Protein AF-A0A8H7T167-F1 (afdb_monomer_lite)

InterPro domains:
  IPR013897 Domain of unknown function at the cortex 1 [PF08588] (7-235)

Sequence (271 aa):
MAHNYVLQVSAGSEYDIKTHKIVPVNQSTPITIDSEHINVDLNVRIQSYRGLPHTSPSTSPYFSLPEHSKANDQYSIAFRFTPKSSINGDDLVFGNDFDHPIRDRLPPGFNTAFRIVKWVVDPGLDGDVYADRPYLYGPAASSVNKLHVGGKAGDGRVKAGDENGKEGIGHHEAGLVFEEGGSEEGLEIRNEKGVPETEAARKKHFLVEEKRKEWEWEEGRVYGVDFYNPYLDFNGGLRAFLFYALLVIIAAAYFISWSGEGGVVLDSKRK

Secondary structure (DSSP, 8-state):
-GGGEEEEEEEESSS-TTSPEEP-TT-SSPEEEE-SSEEEEEEEEETT---BSTTS-SS-GGGGSHHHHHHT--EEEEEEEEESS-EETTT-EEEEE-SS--GGGSPTTHHHHHHHHHHHT-TT-B--TTSSS-EEEEEHHHH-SEEEEEEETTSS-S-TT-TTS-SSTTEETTEE---SEESHHHHHHHHHTT--SSHHHHHHHHTSHHHHHT-EE-TTEEEEEEEEESS--TTT-PPP-GGGHHHHHHHTS-----SSSSEEEEEEEE-

Organism: NCBI:txid108018

Foldseek 3Di:
DLVQWAKWWWFEQDAPSVRTDTALEQAQAFDWYDDPWKIKTKYKYFACHCHPPNPRDRGHCVCVPPVNVVQVWGIKIKMKMATQAKDFQLGAKDWDKAQAQCPVVDDPPLVVLVVVCCVPPFVQWDWDSGDRITIIIGRPQLQFQAKEWEDFQPPVVQDDPCNQSCPPQQDDNSHRDGHHAYDPVRNVLCVVLVQDRHSVSRNVQSSDPVSSRSDMSHHRIMMITMHIGNQDHPPPDGDDDDVCSNVCSRVVSDDADDDDGTDIGIDIHGD

Structure (mmCIF, N/CA/C/O backbone):
data_AF-A0A8H7T167-F1
#
_entry.id   AF-A0A8H7T167-F1
#
loop_
_atom_site.group_PDB
_atom_site.id
_atom_site.type_symbol
_atom_site.label_atom_id
_atom_site.label_alt_id
_atom_site.label_comp_id
_atom_site.label_asym_id
_atom_site.label_entity_id
_atom_site.label_seq_id
_atom_site.pdbx_PDB_ins_code
_atom_site.Cartn_x
_atom_site.Cartn_y
_atom_site.Cartn_z
_atom_site.occupancy
_atom_site.B_iso_or_equiv
_atom_site.auth_seq_id
_atom_site.auth_comp_id
_atom_site.auth_asym_id
_atom_site.auth_atom_id
_atom_site.pdbx_PDB_model_num
ATOM 1 N N . MET A 1 1 ? 25.242 -10.368 -12.739 1.00 42.41 1 MET A N 1
ATOM 2 C CA . MET A 1 1 ? 24.014 -10.886 -12.101 1.00 42.41 1 MET A CA 1
ATOM 3 C C . MET A 1 1 ? 22.768 -10.250 -12.721 1.00 42.41 1 MET A C 1
ATOM 5 O O . MET A 1 1 ? 22.243 -10.841 -13.655 1.00 42.41 1 MET A O 1
ATOM 9 N N . ALA A 1 2 ? 22.333 -9.052 -12.300 1.00 48.88 2 ALA A N 1
ATOM 10 C CA . ALA A 1 2 ? 21.048 -8.453 -12.714 1.00 48.88 2 ALA A CA 1
ATOM 11 C C . ALA A 1 2 ? 20.821 -8.332 -14.240 1.00 48.88 2 ALA A C 1
ATOM 13 O O . ALA A 1 2 ? 19.696 -8.460 -14.709 1.00 48.88 2 ALA A O 1
ATOM 14 N N . HIS A 1 3 ? 21.883 -8.169 -15.037 1.00 51.25 3 HIS A N 1
ATOM 15 C CA . HIS A 1 3 ? 21.788 -8.085 -16.500 1.00 51.25 3 HIS A CA 1
ATOM 16 C C . HIS A 1 3 ? 21.132 -9.301 -17.194 1.00 51.25 3 HIS A C 1
ATOM 18 O O . HIS A 1 3 ? 20.571 -9.113 -18.273 1.00 51.25 3 HIS A O 1
ATOM 24 N N . ASN A 1 4 ? 21.125 -10.494 -16.584 1.00 63.75 4 ASN A N 1
ATOM 25 C CA . ASN A 1 4 ? 20.579 -11.723 -17.190 1.00 63.75 4 ASN A CA 1
ATOM 26 C C . ASN A 1 4 ? 19.059 -11.894 -17.017 1.00 63.75 4 ASN A C 1
ATOM 28 O O . ASN A 1 4 ? 18.491 -12.840 -17.559 1.00 63.75 4 ASN A O 1
ATOM 32 N N . TYR A 1 5 ? 18.410 -11.008 -16.258 1.00 68.75 5 TYR A N 1
ATOM 33 C CA . TYR A 1 5 ? 17.005 -11.139 -15.881 1.00 68.75 5 TYR A CA 1
ATOM 34 C C . TYR A 1 5 ? 16.181 -9.929 -16.327 1.00 68.75 5 TYR A C 1
ATOM 36 O O . TYR A 1 5 ? 16.712 -8.832 -16.536 1.00 68.75 5 TYR A O 1
ATOM 44 N N . VAL A 1 6 ? 14.878 -10.140 -16.484 1.00 76.12 6 VAL A N 1
ATOM 45 C CA . VAL A 1 6 ? 13.865 -9.118 -16.744 1.00 76.12 6 VAL A CA 1
ATOM 46 C C . VAL A 1 6 ? 12.703 -9.296 -15.765 1.00 76.12 6 VAL A C 1
ATOM 48 O O . VAL A 1 6 ? 12.227 -10.408 -15.547 1.00 76.12 6 VAL A O 1
ATOM 51 N N . LEU A 1 7 ? 12.265 -8.196 -15.151 1.00 80.62 7 LEU A N 1
ATOM 52 C CA . LEU A 1 7 ? 11.164 -8.197 -14.190 1.00 80.62 7 LEU A CA 1
ATOM 53 C C . LEU A 1 7 ? 9.816 -8.323 -14.906 1.00 80.62 7 LEU A C 1
ATOM 55 O O . LEU A 1 7 ? 9.488 -7.485 -15.742 1.00 80.62 7 LEU A O 1
ATOM 59 N N . GLN A 1 8 ? 9.005 -9.299 -14.521 1.00 83.81 8 GLN A N 1
ATOM 60 C CA . GLN A 1 8 ? 7.582 -9.373 -14.835 1.00 83.81 8 GLN A CA 1
ATOM 61 C C . GLN A 1 8 ? 6.782 -9.149 -13.546 1.00 83.81 8 GLN A C 1
ATOM 63 O O . GLN A 1 8 ? 7.171 -9.627 -12.484 1.00 83.81 8 GLN A O 1
ATOM 68 N N . VAL A 1 9 ? 5.655 -8.444 -13.628 1.00 86.88 9 VAL A N 1
ATOM 69 C CA . VAL A 1 9 ? 4.776 -8.217 -12.470 1.00 86.88 9 VAL A CA 1
ATOM 70 C C . VAL A 1 9 ? 3.466 -8.972 -12.674 1.00 86.88 9 VAL A C 1
ATOM 72 O O . VAL A 1 9 ? 2.872 -8.922 -13.752 1.00 86.88 9 VAL A O 1
ATOM 75 N N . SER A 1 10 ? 3.027 -9.692 -11.649 1.00 87.88 10 SER A N 1
ATOM 76 C CA . SER A 1 10 ? 1.805 -10.497 -11.635 1.00 87.88 10 SER A CA 1
ATOM 77 C C . SER A 1 10 ? 1.120 -10.391 -10.271 1.00 87.88 10 SER A C 1
ATOM 79 O O . SER A 1 10 ? 1.774 -10.032 -9.295 1.00 87.88 10 SER A O 1
ATOM 81 N N . ALA A 1 11 ? -0.173 -10.685 -10.169 1.00 88.56 11 ALA A N 1
ATOM 82 C CA . ALA A 1 11 ? -0.834 -10.824 -8.869 1.00 88.56 11 ALA A CA 1
ATOM 83 C C . ALA A 1 11 ? -2.062 -11.739 -8.938 1.00 88.56 11 ALA A C 1
ATOM 85 O O . ALA A 1 11 ? -2.685 -11.883 -9.997 1.00 88.56 11 ALA A O 1
ATOM 86 N N . GLY A 1 12 ? -2.419 -12.315 -7.793 1.00 87.12 12 GLY A N 1
ATOM 87 C CA . GLY A 1 12 ? -3.579 -13.179 -7.609 1.00 87.12 12 GLY A CA 1
ATOM 88 C C . GLY A 1 12 ? -4.015 -13.240 -6.143 1.00 87.12 12 GLY A C 1
ATOM 89 O O . GLY A 1 12 ? -3.389 -12.650 -5.266 1.00 87.12 12 GLY A O 1
ATOM 90 N N . SER A 1 13 ? -5.115 -13.946 -5.894 1.00 84.62 13 SER A N 1
ATOM 91 C CA . SER A 1 13 ? -5.615 -14.292 -4.554 1.00 84.62 13 SER A CA 1
ATOM 92 C C . SER A 1 13 ? -4.864 -15.470 -3.923 1.00 84.62 13 SER A C 1
ATOM 94 O O . SER A 1 13 ? -4.924 -15.674 -2.716 1.00 84.62 13 SER A O 1
ATOM 96 N N . GLU A 1 14 ? -4.171 -16.247 -4.749 1.00 81.75 14 GLU A N 1
ATOM 97 C CA . GLU A 1 14 ? -3.451 -17.471 -4.410 1.00 81.75 14 GLU A CA 1
ATOM 98 C C . GLU A 1 14 ? -2.002 -17.382 -4.891 1.00 81.75 14 GLU A C 1
ATOM 100 O O . GLU A 1 14 ? -1.589 -16.356 -5.426 1.00 81.75 14 GLU A O 1
ATOM 105 N N . TYR A 1 15 ? -1.231 -18.448 -4.658 1.00 71.81 15 TYR A N 1
ATOM 106 C CA . TYR A 1 15 ? 0.234 -18.439 -4.769 1.00 71.81 15 TYR A CA 1
ATOM 107 C C . TYR A 1 15 ? 0.755 -19.373 -5.877 1.00 71.81 15 TYR A C 1
ATOM 109 O O . TYR A 1 15 ? 1.953 -19.403 -6.165 1.00 71.81 15 TYR A O 1
ATOM 117 N N . ASP A 1 16 ? -0.128 -20.092 -6.575 1.00 82.50 16 ASP A N 1
ATOM 118 C CA . ASP A 1 16 ? 0.234 -20.641 -7.877 1.00 82.50 16 ASP A CA 1
ATOM 119 C C . ASP A 1 16 ? 0.246 -19.512 -8.916 1.00 82.50 16 ASP A C 1
ATOM 121 O O . ASP A 1 16 ? -0.802 -19.094 -9.398 1.00 82.50 16 ASP A O 1
ATOM 125 N N . ILE A 1 17 ? 1.439 -19.081 -9.337 1.00 82.00 17 ILE A N 1
ATOM 126 C CA . ILE A 1 17 ? 1.647 -18.048 -10.368 1.00 82.00 17 ILE A CA 1
ATOM 127 C C . ILE A 1 17 ? 0.882 -18.296 -11.687 1.00 82.00 17 ILE A C 1
ATOM 129 O O . ILE A 1 17 ? 0.689 -17.367 -12.472 1.00 82.00 17 ILE A O 1
ATOM 133 N N . LYS A 1 18 ? 0.404 -19.523 -11.942 1.00 87.94 18 LYS A N 1
ATOM 134 C CA . LYS A 1 18 ? -0.484 -19.850 -13.073 1.00 87.94 18 LYS A CA 1
ATOM 135 C C . LYS A 1 18 ? -1.895 -19.252 -12.949 1.00 87.94 18 LYS A C 1
ATOM 137 O O . LYS A 1 18 ? -2.560 -19.117 -13.973 1.00 87.94 18 LYS A O 1
ATOM 142 N N . THR A 1 19 ? -2.355 -18.902 -11.745 1.00 86.38 19 THR A N 1
ATOM 143 C CA . THR A 1 19 ? -3.646 -18.225 -11.503 1.00 86.38 19 THR A CA 1
ATOM 144 C C . THR A 1 19 ? -3.543 -16.702 -11.632 1.00 86.38 19 THR A C 1
ATOM 146 O O . THR A 1 19 ? -4.562 -16.019 -11.752 1.00 86.38 19 THR A O 1
ATOM 149 N N . HIS A 1 20 ? -2.324 -16.150 -11.623 1.00 89.12 20 HIS A N 1
ATOM 150 C CA . HIS A 1 20 ? -2.112 -14.709 -11.572 1.00 89.12 20 HIS A CA 1
ATOM 151 C C . HIS A 1 20 ? -2.442 -14.007 -12.892 1.00 89.12 20 HIS A C 1
ATOM 153 O O . HIS A 1 20 ? -2.160 -14.487 -13.992 1.00 89.12 20 HIS A O 1
ATOM 159 N N . LYS A 1 21 ? -2.922 -12.771 -12.767 1.00 90.12 21 LYS A N 1
ATOM 160 C CA . LYS A 1 21 ? -3.032 -11.816 -13.875 1.00 90.12 21 LYS A CA 1
ATOM 161 C C . LYS A 1 21 ? -1.710 -11.056 -13.999 1.00 90.12 21 LYS A C 1
ATOM 163 O O . LYS A 1 21 ? -1.098 -10.707 -12.991 1.00 90.12 21 LYS A O 1
ATOM 168 N N . ILE A 1 22 ? -1.267 -10.773 -15.225 1.00 92.62 22 ILE A N 1
ATOM 169 C CA . ILE A 1 22 ? -0.125 -9.875 -15.465 1.00 92.62 22 ILE A CA 1
ATOM 170 C C . ILE A 1 22 ? -0.545 -8.446 -15.110 1.00 92.62 22 ILE A C 1
ATOM 172 O O . ILE A 1 22 ? -1.587 -7.979 -15.571 1.00 92.62 22 ILE A O 1
ATOM 176 N N . VAL A 1 23 ? 0.259 -7.744 -14.310 1.00 90.75 23 VAL A N 1
ATOM 177 C CA . VAL A 1 23 ? -0.027 -6.356 -13.923 1.00 90.75 23 VAL A CA 1
ATOM 178 C C . VAL A 1 23 ? 0.433 -5.410 -15.043 1.00 90.75 23 VAL A C 1
ATOM 180 O O . VAL A 1 23 ? 1.595 -5.482 -15.457 1.00 90.75 23 VAL A O 1
ATOM 183 N N . PRO A 1 24 ? -0.422 -4.492 -15.530 1.00 94.62 24 PRO A N 1
ATOM 184 C CA . PRO A 1 24 ? -0.072 -3.520 -16.561 1.00 94.62 24 PRO A CA 1
ATOM 185 C C . PRO A 1 24 ? 0.749 -2.368 -15.953 1.00 94.62 24 PRO A C 1
ATOM 187 O O . PRO A 1 24 ? 0.253 -1.264 -15.746 1.00 94.62 24 PRO A O 1
ATOM 190 N N . VAL A 1 25 ? 2.017 -2.640 -15.623 1.00 93.69 25 VAL A N 1
ATOM 191 C CA . VAL A 1 25 ? 2.904 -1.697 -14.915 1.00 93.69 25 VAL A CA 1
ATOM 192 C C . VAL A 1 25 ? 2.909 -0.310 -15.561 1.00 93.69 25 VAL A C 1
ATOM 194 O O . VAL A 1 25 ? 2.993 -0.185 -16.783 1.00 93.69 25 VAL A O 1
ATOM 197 N N . ASN A 1 26 ? 2.856 0.724 -14.716 1.00 96.56 26 ASN A N 1
ATOM 198 C CA . ASN A 1 26 ? 2.785 2.151 -15.061 1.00 96.56 26 ASN A CA 1
ATOM 199 C C . ASN A 1 26 ? 1.521 2.622 -15.802 1.00 96.56 26 ASN A C 1
ATOM 201 O O . ASN A 1 26 ? 1.331 3.837 -15.913 1.00 96.56 26 ASN A O 1
ATOM 205 N N . GLN A 1 27 ? 0.650 1.721 -16.263 1.00 96.75 27 GLN A N 1
ATOM 206 C CA . GLN A 1 27 ? -0.643 2.085 -16.845 1.00 96.75 27 GLN A CA 1
ATOM 207 C C . GLN A 1 27 ? -1.632 2.494 -15.744 1.00 96.75 27 GLN A C 1
ATOM 209 O O . GLN A 1 27 ? -1.527 2.060 -14.594 1.00 96.75 27 GLN A O 1
ATOM 214 N N . SER A 1 28 ? -2.595 3.342 -16.101 1.00 95.81 28 SER A N 1
ATOM 215 C CA . SER A 1 28 ? -3.610 3.847 -15.173 1.00 95.81 28 SER A CA 1
ATOM 216 C C . SER A 1 28 ? -4.688 2.816 -14.846 1.00 95.81 28 SER A C 1
ATOM 218 O O . SER A 1 28 ? -5.161 2.776 -13.715 1.00 95.81 28 SER A O 1
ATOM 220 N N . THR A 1 29 ? -5.044 1.932 -15.778 1.00 94.12 29 THR A N 1
ATOM 221 C CA . THR A 1 29 ? -6.018 0.858 -15.537 1.00 94.12 29 THR A CA 1
ATOM 2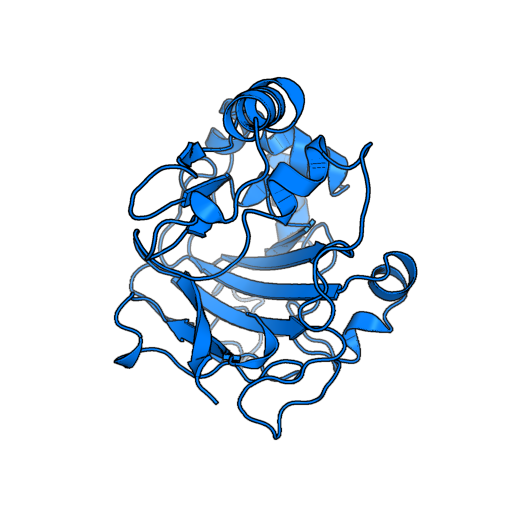22 C C . THR A 1 29 ? -5.489 -0.137 -14.489 1.00 94.12 29 THR A C 1
ATOM 224 O O . THR A 1 29 ? -4.473 -0.785 -14.750 1.00 94.12 29 THR A O 1
ATOM 227 N N . PRO A 1 30 ? -6.137 -0.282 -13.315 1.00 93.94 30 PRO A N 1
ATOM 228 C CA . PRO A 1 30 ? -5.763 -1.302 -12.340 1.00 93.94 30 PRO A CA 1
ATOM 229 C C . PRO A 1 30 ? -6.182 -2.701 -12.813 1.00 93.94 30 PRO A C 1
ATOM 231 O O . PRO A 1 30 ? -7.034 -2.842 -13.693 1.00 93.94 30 PRO A O 1
ATOM 234 N N . ILE A 1 31 ? -5.641 -3.746 -12.184 1.00 91.38 31 ILE A N 1
ATOM 235 C CA . ILE A 1 31 ? -6.256 -5.083 -12.225 1.00 91.38 31 ILE A CA 1
ATOM 236 C C . ILE A 1 31 ? -7.090 -5.327 -10.971 1.00 91.38 31 ILE A C 1
ATOM 238 O O . ILE A 1 31 ? -6.687 -4.934 -9.880 1.00 91.38 31 ILE A O 1
ATOM 242 N N . THR A 1 32 ? -8.208 -6.035 -11.121 1.00 92.56 32 THR A N 1
ATOM 243 C CA . THR A 1 32 ? -9.006 -6.514 -9.987 1.00 92.56 32 THR A CA 1
ATOM 244 C C . THR A 1 32 ? -8.597 -7.938 -9.603 1.00 92.56 32 THR A C 1
ATOM 246 O O . THR A 1 32 ? -8.532 -8.833 -10.456 1.00 92.56 32 THR A O 1
ATOM 249 N N . ILE A 1 33 ? -8.346 -8.154 -8.317 1.00 87.56 33 ILE A N 1
ATOM 250 C CA . ILE A 1 33 ? -8.158 -9.442 -7.644 1.00 87.56 33 ILE A CA 1
ATOM 251 C C . ILE A 1 33 ? -9.388 -9.651 -6.756 1.00 87.56 33 ILE A C 1
ATOM 253 O O . ILE A 1 33 ? -9.827 -8.721 -6.085 1.00 87.56 33 ILE A O 1
ATOM 257 N N . ASP A 1 34 ? -9.945 -10.856 -6.748 1.00 86.25 34 ASP A N 1
ATOM 258 C CA . ASP A 1 34 ? -11.089 -11.206 -5.907 1.00 86.25 34 ASP A CA 1
ATOM 259 C C . ASP A 1 34 ? -10.807 -12.547 -5.224 1.00 86.25 34 ASP A C 1
ATOM 261 O O . ASP A 1 34 ? -10.358 -13.483 -5.886 1.00 86.25 34 ASP A O 1
ATOM 265 N N . SER A 1 35 ? -11.020 -12.622 -3.911 1.00 86.75 35 SER A N 1
ATOM 266 C CA . SER A 1 35 ? -10.908 -13.848 -3.111 1.00 86.75 35 SER A CA 1
ATOM 267 C C . SER A 1 35 ? -12.157 -14.045 -2.248 1.00 86.75 35 SER A C 1
ATOM 269 O O . SER A 1 35 ? -13.091 -13.245 -2.309 1.00 86.75 35 SER A O 1
ATOM 271 N N . GLU A 1 36 ? -12.192 -15.089 -1.420 1.00 86.69 36 GLU A N 1
ATOM 272 C CA . GLU A 1 36 ? -13.265 -15.285 -0.435 1.00 86.69 36 GLU A CA 1
ATOM 273 C C . GLU A 1 36 ? -13.357 -14.128 0.580 1.00 86.69 36 GLU A C 1
ATOM 275 O O . GLU A 1 36 ? -14.455 -13.744 0.974 1.00 86.69 36 GLU A O 1
ATOM 280 N N . HIS A 1 37 ? -12.225 -13.514 0.942 1.00 84.81 37 HIS A N 1
ATOM 281 C CA . HIS A 1 37 ? -12.141 -12.545 2.043 1.00 84.81 37 HIS A CA 1
ATOM 282 C C . HIS A 1 37 ? -12.079 -11.078 1.596 1.00 84.81 37 HIS A C 1
ATOM 284 O O . HIS A 1 37 ? -12.392 -10.187 2.384 1.00 84.81 37 HIS A O 1
ATOM 290 N N . ILE A 1 38 ? -11.649 -10.788 0.361 1.00 84.94 38 ILE A N 1
ATOM 291 C CA . ILE A 1 38 ? -11.336 -9.412 -0.056 1.00 84.94 38 ILE A CA 1
ATOM 292 C C . ILE A 1 38 ? -11.468 -9.202 -1.574 1.00 84.94 38 ILE A C 1
ATOM 294 O O . ILE A 1 38 ? -11.147 -10.084 -2.372 1.00 84.94 38 ILE A O 1
ATOM 298 N N . ASN A 1 39 ? -11.919 -8.011 -1.979 1.00 88.38 39 ASN A N 1
ATOM 299 C CA . ASN A 1 39 ? -11.933 -7.555 -3.374 1.00 88.38 39 ASN A CA 1
ATOM 300 C C . ASN A 1 39 ? -10.994 -6.350 -3.549 1.00 88.38 39 ASN A C 1
ATOM 302 O O . ASN A 1 39 ? -11.224 -5.297 -2.955 1.00 88.38 39 ASN A O 1
ATOM 306 N N . VAL A 1 40 ? -9.949 -6.475 -4.370 1.00 91.50 40 VAL A N 1
ATOM 307 C CA . VAL A 1 40 ? -8.841 -5.507 -4.479 1.00 91.50 40 VAL A CA 1
ATOM 308 C C . VAL A 1 40 ? -8.691 -5.009 -5.915 1.00 91.50 40 VAL A C 1
ATOM 310 O O . VAL A 1 40 ? -8.568 -5.818 -6.824 1.00 91.50 40 VAL A O 1
ATOM 313 N N . ASP A 1 41 ? -8.611 -3.694 -6.125 1.00 93.75 41 ASP A N 1
ATOM 314 C CA . ASP A 1 41 ? -8.098 -3.112 -7.376 1.00 93.75 41 ASP A CA 1
ATOM 315 C C . ASP A 1 41 ? -6.664 -2.620 -7.152 1.00 93.75 41 ASP A C 1
ATOM 317 O O . ASP A 1 41 ? -6.412 -1.949 -6.153 1.00 93.75 41 ASP A O 1
ATOM 321 N N . LEU A 1 42 ? -5.741 -2.926 -8.068 1.00 93.38 42 LEU A N 1
ATOM 322 C CA . LEU A 1 42 ? -4.293 -2.727 -7.911 1.00 93.38 42 LEU A CA 1
ATOM 323 C C . LEU A 1 42 ? -3.647 -2.044 -9.131 1.00 93.38 42 LEU A C 1
ATOM 325 O O . LEU A 1 42 ? -3.729 -2.557 -10.250 1.00 93.38 42 LEU A O 1
ATOM 329 N N . ASN A 1 43 ? -2.888 -0.969 -8.896 1.00 96.56 43 ASN A N 1
ATOM 330 C CA . ASN A 1 43 ? -1.857 -0.453 -9.802 1.00 96.56 43 ASN A CA 1
ATOM 331 C C . ASN A 1 43 ? -0.457 -0.704 -9.212 1.00 96.56 43 ASN A C 1
ATOM 333 O O . ASN A 1 43 ? -0.207 -0.439 -8.038 1.00 96.56 43 ASN A O 1
ATOM 337 N N . VAL A 1 44 ? 0.493 -1.118 -10.057 1.00 95.12 44 VAL A N 1
ATOM 338 C CA . VAL A 1 44 ? 1.929 -1.119 -9.725 1.00 95.12 44 VAL A CA 1
ATOM 339 C C . VAL A 1 44 ? 2.659 -0.176 -10.675 1.00 95.12 44 VAL A C 1
ATOM 341 O O . VAL A 1 44 ? 2.480 -0.235 -11.895 1.00 95.12 44 VAL A O 1
ATOM 344 N N . ARG A 1 45 ? 3.492 0.702 -10.119 1.00 95.81 45 ARG A N 1
ATOM 345 C CA . ARG A 1 45 ? 4.221 1.750 -10.841 1.00 95.81 45 ARG A CA 1
ATOM 346 C C . ARG A 1 45 ? 5.698 1.670 -10.499 1.00 95.81 45 ARG A C 1
ATOM 348 O O . ARG A 1 45 ? 6.043 1.506 -9.335 1.00 95.81 45 ARG A O 1
ATOM 355 N N . ILE A 1 46 ? 6.568 1.792 -11.496 1.00 92.31 46 ILE A N 1
ATOM 356 C CA . ILE A 1 46 ? 8.025 1.660 -11.362 1.00 92.31 46 ILE A CA 1
ATOM 357 C C . ILE A 1 46 ? 8.696 2.694 -12.276 1.00 92.31 46 ILE A C 1
ATOM 359 O O . ILE A 1 46 ? 8.467 2.692 -13.488 1.00 92.31 46 ILE A O 1
ATOM 363 N N . GLN A 1 47 ? 9.553 3.556 -11.729 1.00 91.31 47 GLN A N 1
ATOM 364 C CA . GLN A 1 47 ? 10.334 4.503 -12.526 1.00 91.31 47 GLN A CA 1
ATOM 365 C C . GLN A 1 47 ? 11.351 3.796 -13.433 1.00 91.31 47 GLN A C 1
ATOM 367 O O . GLN A 1 47 ? 11.975 2.797 -13.070 1.00 91.31 47 GLN A O 1
ATOM 372 N N . SER A 1 48 ? 11.554 4.364 -14.624 1.00 91.19 48 SER A N 1
ATOM 373 C CA . SER A 1 48 ? 12.481 3.875 -15.658 1.00 91.19 48 SER A CA 1
ATOM 374 C C . SER A 1 48 ? 12.300 2.399 -16.057 1.00 91.19 48 SER A C 1
ATOM 376 O O . SER A 1 48 ? 13.262 1.789 -16.519 1.00 91.19 48 SER A O 1
ATOM 378 N N . TYR A 1 49 ? 11.102 1.826 -15.882 1.00 88.88 49 TYR A N 1
ATOM 379 C CA . TYR A 1 49 ? 10.779 0.403 -16.041 1.00 8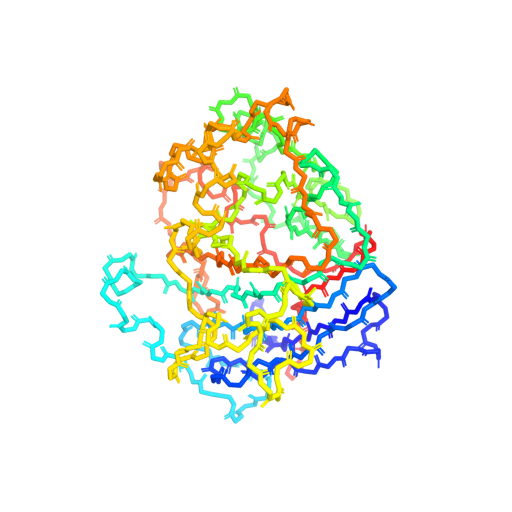8.88 49 TYR A CA 1
ATOM 380 C C . TYR A 1 49 ? 11.240 -0.196 -17.382 1.00 88.88 49 TYR A C 1
ATOM 382 O O . TYR A 1 49 ? 11.024 0.376 -18.450 1.00 88.88 49 TYR A O 1
ATOM 390 N N . ARG A 1 50 ? 11.858 -1.383 -17.309 1.00 88.25 50 ARG A N 1
ATOM 391 C CA . ARG A 1 50 ? 12.408 -2.159 -18.446 1.00 88.25 50 ARG A CA 1
ATOM 392 C C . ARG A 1 50 ? 11.924 -3.617 -18.450 1.00 88.25 50 ARG A C 1
ATOM 394 O O . ARG A 1 50 ? 12.633 -4.506 -18.920 1.00 88.25 50 ARG A O 1
ATOM 401 N N . GLY A 1 51 ? 10.774 -3.873 -17.830 1.00 86.06 51 GLY A N 1
ATOM 402 C CA . GLY A 1 51 ? 10.271 -5.219 -17.566 1.00 86.06 51 GLY A CA 1
ATOM 403 C C . GLY A 1 51 ? 9.394 -5.817 -18.671 1.00 86.06 51 GLY A C 1
ATOM 404 O O . GLY A 1 51 ? 9.511 -5.468 -19.848 1.00 86.06 51 GLY A O 1
ATOM 405 N N . LEU A 1 52 ? 8.527 -6.747 -18.267 1.00 84.50 52 LEU A N 1
ATOM 406 C CA . LEU A 1 52 ? 7.556 -7.460 -19.093 1.00 84.50 52 LEU A CA 1
ATOM 407 C C . LEU A 1 52 ? 6.109 -7.149 -18.650 1.00 84.50 52 LEU A C 1
ATOM 409 O O . LEU A 1 52 ? 5.816 -7.263 -17.458 1.00 84.50 52 LEU A O 1
ATOM 413 N N . PRO A 1 53 ? 5.190 -6.857 -19.592 1.00 92.19 53 PRO A N 1
ATOM 414 C CA . PRO A 1 53 ? 5.404 -6.827 -21.041 1.00 92.19 53 PRO A CA 1
ATOM 415 C C . PRO A 1 53 ? 6.233 -5.610 -21.483 1.00 92.19 53 PRO A C 1
ATOM 417 O O . PRO A 1 53 ? 6.126 -4.529 -20.912 1.00 92.19 53 PRO A O 1
ATOM 420 N N . HIS A 1 54 ? 7.039 -5.769 -22.537 1.00 90.62 54 HIS A N 1
ATOM 421 C CA . HIS A 1 54 ? 7.893 -4.694 -23.073 1.00 90.62 54 HIS A CA 1
ATOM 422 C C . HIS A 1 54 ? 7.113 -3.499 -23.659 1.00 90.62 54 HIS A C 1
ATOM 424 O O . HIS A 1 54 ? 7.708 -2.480 -23.994 1.00 90.62 54 HIS A O 1
ATOM 430 N N . THR A 1 55 ? 5.791 -3.623 -23.792 1.00 93.31 55 THR A N 1
ATOM 431 C CA . THR A 1 55 ? 4.868 -2.551 -24.189 1.00 93.31 55 THR A CA 1
ATOM 432 C C . THR A 1 55 ? 4.404 -1.681 -23.017 1.00 93.31 55 THR A C 1
ATOM 434 O O . THR A 1 55 ? 3.738 -0.676 -23.251 1.00 93.31 55 THR A O 1
ATOM 437 N N . SER A 1 56 ? 4.708 -2.047 -21.765 1.00 94.12 56 SER A N 1
ATOM 438 C CA . SER A 1 56 ? 4.400 -1.210 -20.600 1.00 94.12 56 SER A CA 1
ATOM 439 C C . SER A 1 56 ? 5.208 0.096 -20.630 1.00 94.12 56 SER A C 1
ATOM 441 O O . SER A 1 56 ? 6.402 0.055 -20.939 1.00 94.12 56 SER A O 1
ATOM 443 N N .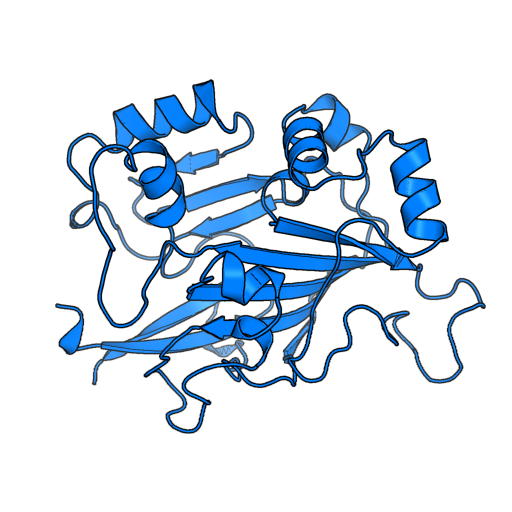 PRO A 1 57 ? 4.613 1.250 -20.272 1.00 96.88 57 PRO A N 1
ATOM 444 C CA . PRO A 1 57 ? 5.337 2.514 -20.184 1.00 96.88 57 PRO A CA 1
ATOM 445 C C . PRO A 1 57 ? 6.549 2.433 -19.247 1.00 96.88 57 PRO A C 1
ATOM 447 O O . PRO A 1 57 ? 6.499 1.802 -18.190 1.00 96.88 57 PRO A O 1
ATOM 450 N N . SER A 1 58 ? 7.634 3.128 -19.590 1.00 95.12 58 SER A N 1
ATOM 451 C CA . SER A 1 58 ? 8.840 3.199 -18.751 1.00 95.12 58 SER A CA 1
ATOM 452 C C . SER A 1 58 ? 8.669 4.082 -17.507 1.00 95.12 58 SER A C 1
ATOM 454 O O . SER A 1 58 ? 9.496 4.033 -16.603 1.00 95.12 58 SER A O 1
ATOM 456 N N . THR A 1 59 ? 7.609 4.885 -17.429 1.00 96.06 59 THR A N 1
ATOM 457 C CA . THR A 1 59 ? 7.227 5.650 -16.236 1.00 96.06 59 THR A CA 1
ATOM 458 C C . THR A 1 59 ? 5.720 5.918 -16.241 1.00 96.06 59 THR A C 1
ATOM 460 O O . THR A 1 59 ? 5.064 5.733 -17.267 1.00 96.06 59 THR A O 1
ATOM 463 N N . SER A 1 60 ? 5.171 6.348 -15.107 1.00 97.62 60 SER A N 1
ATOM 464 C CA . SER A 1 60 ? 3.756 6.696 -14.927 1.00 97.62 60 SER A CA 1
ATOM 465 C C . SER A 1 60 ? 3.607 8.183 -14.566 1.00 97.62 60 SER A C 1
ATOM 467 O O . SER A 1 60 ? 4.442 8.677 -13.802 1.00 97.62 60 SER A O 1
ATOM 469 N N . PRO A 1 61 ? 2.550 8.896 -15.017 1.00 97.56 61 PRO A N 1
ATOM 470 C CA . PRO A 1 61 ? 2.298 10.297 -14.641 1.00 97.56 61 PRO A CA 1
ATOM 471 C C . PRO A 1 61 ? 2.228 10.543 -13.125 1.00 97.56 61 PRO A C 1
ATOM 473 O O . PRO A 1 61 ? 2.518 11.643 -12.665 1.00 97.56 61 PRO A O 1
ATOM 476 N N . TYR A 1 62 ? 1.932 9.499 -12.343 1.00 97.56 62 TYR A N 1
ATOM 477 C CA . TYR A 1 62 ? 2.032 9.472 -10.880 1.00 97.56 62 TYR A CA 1
ATOM 478 C C . TYR A 1 62 ? 3.323 10.113 -10.340 1.00 97.56 62 TYR A C 1
ATOM 480 O O . TYR A 1 62 ? 3.275 10.933 -9.428 1.00 97.56 62 TYR A O 1
ATOM 488 N N . PHE A 1 63 ? 4.481 9.798 -10.933 1.00 96.94 63 PHE A N 1
ATOM 489 C CA . PHE A 1 63 ? 5.779 10.306 -10.467 1.00 96.94 63 PHE A CA 1
ATOM 490 C C . PHE A 1 63 ? 6.009 11.793 -10.787 1.00 96.94 63 PHE A C 1
ATOM 492 O O . PHE A 1 63 ? 6.988 12.373 -10.325 1.00 96.94 63 PHE A O 1
ATOM 499 N N . SER A 1 64 ? 5.118 12.416 -11.565 1.00 97.12 64 SER A N 1
ATOM 500 C CA . SER A 1 64 ? 5.100 13.856 -11.841 1.00 97.12 64 SER A CA 1
ATOM 501 C C . SER A 1 64 ? 4.137 14.632 -10.935 1.00 97.12 64 SER A C 1
ATOM 503 O O . SER A 1 64 ? 4.130 15.862 -10.983 1.00 97.12 64 SER A O 1
ATOM 505 N N . LEU A 1 65 ? 3.351 13.954 -10.088 1.00 96.81 65 LEU A N 1
ATOM 506 C CA . LEU A 1 65 ? 2.528 14.613 -9.072 1.00 96.81 65 LEU A CA 1
ATOM 507 C C . LEU A 1 65 ? 3.423 15.315 -8.028 1.00 96.81 65 LEU A C 1
ATOM 509 O O . LEU A 1 65 ? 4.500 14.797 -7.716 1.00 96.81 65 LEU A O 1
ATOM 513 N N . PRO A 1 66 ? 3.012 16.465 -7.451 1.00 96.12 66 PRO A N 1
ATOM 514 C CA . PRO A 1 66 ? 3.907 17.300 -6.644 1.00 96.12 66 PRO A CA 1
ATOM 515 C C . PRO A 1 66 ? 4.535 16.608 -5.428 1.00 96.12 66 PRO A C 1
ATOM 517 O O . PRO A 1 66 ? 5.676 16.913 -5.086 1.00 96.12 66 PRO A O 1
ATOM 520 N N . GLU A 1 67 ? 3.826 15.677 -4.783 1.00 93.44 67 GLU A N 1
ATOM 521 C CA . GLU A 1 67 ? 4.363 14.906 -3.656 1.00 93.44 67 GLU A CA 1
ATOM 522 C C . GLU A 1 67 ? 5.447 13.922 -4.123 1.00 93.44 67 GLU A C 1
ATOM 524 O O . GLU A 1 67 ? 6.604 14.037 -3.712 1.00 93.44 67 GLU A O 1
ATOM 529 N N . HIS A 1 68 ? 5.109 13.027 -5.054 1.00 95.44 68 HIS A N 1
ATOM 530 C CA . HIS A 1 68 ? 6.003 11.962 -5.524 1.00 95.44 68 HIS A CA 1
ATOM 531 C C . HIS A 1 68 ? 7.198 12.487 -6.323 1.00 95.44 68 HIS A C 1
ATOM 533 O O . HIS A 1 68 ? 8.307 11.962 -6.204 1.00 95.44 68 HIS A O 1
ATOM 539 N N . SER A 1 69 ? 7.017 13.579 -7.072 1.00 94.69 69 SER A N 1
ATOM 540 C CA . SER A 1 69 ? 8.112 14.269 -7.758 1.00 94.69 69 SER A CA 1
ATOM 541 C C . SER A 1 69 ? 9.081 14.928 -6.772 1.00 94.69 69 SER A C 1
ATOM 543 O O . SER A 1 69 ? 10.284 14.929 -7.026 1.00 94.69 69 SER A O 1
ATOM 545 N N . LYS A 1 70 ? 8.587 15.475 -5.651 1.00 93.12 70 LYS A N 1
ATOM 546 C CA . LYS A 1 70 ? 9.417 16.092 -4.601 1.00 93.12 70 LYS A CA 1
ATOM 547 C C . LYS A 1 70 ? 10.127 15.045 -3.739 1.00 93.12 70 LYS A C 1
ATOM 549 O O . LYS A 1 70 ? 11.265 15.273 -3.338 1.00 93.12 70 LYS A O 1
ATOM 554 N N . ALA A 1 71 ? 9.476 13.915 -3.468 1.00 89.31 71 ALA A N 1
ATOM 555 C CA . ALA A 1 71 ? 10.091 12.760 -2.818 1.00 89.31 71 ALA A CA 1
ATOM 556 C C . ALA A 1 71 ? 11.097 12.037 -3.736 1.00 89.31 71 ALA A C 1
ATOM 558 O O . ALA A 1 71 ? 12.041 11.425 -3.240 1.00 89.31 71 ALA A O 1
ATOM 559 N N . ASN A 1 72 ? 10.924 12.150 -5.061 1.00 90.94 72 ASN A N 1
ATOM 560 C CA . ASN A 1 72 ? 11.588 11.346 -6.093 1.00 90.94 72 ASN A CA 1
ATOM 561 C C . ASN A 1 72 ? 11.267 9.840 -5.947 1.00 90.94 72 ASN A C 1
ATOM 563 O O . ASN A 1 72 ? 12.141 8.979 -6.077 1.00 90.94 72 ASN A O 1
ATOM 567 N N . ASP A 1 73 ? 10.006 9.503 -5.669 1.00 91.25 73 ASP A N 1
ATOM 568 C CA . ASP A 1 73 ? 9.575 8.112 -5.477 1.00 91.25 73 ASP A CA 1
ATOM 569 C C . ASP A 1 73 ? 9.923 7.244 -6.689 1.00 91.25 73 ASP A C 1
ATOM 571 O O . ASP A 1 73 ? 9.701 7.639 -7.834 1.00 91.25 73 ASP A O 1
ATOM 575 N N . GLN A 1 74 ? 10.509 6.068 -6.455 1.00 88.75 74 GLN A N 1
ATOM 576 C CA . GLN A 1 74 ? 10.959 5.170 -7.525 1.00 88.75 74 GLN A CA 1
ATOM 577 C C . GLN A 1 74 ? 9.928 4.081 -7.852 1.00 88.75 74 GLN A C 1
ATOM 579 O O . GLN A 1 74 ? 9.985 3.497 -8.935 1.00 88.75 74 GLN A O 1
ATOM 584 N N . TYR A 1 75 ? 8.968 3.828 -6.959 1.00 90.69 75 TYR A N 1
ATOM 585 C CA . TYR A 1 75 ? 7.827 2.947 -7.205 1.00 90.69 75 TYR A CA 1
ATOM 586 C C . TYR A 1 75 ? 6.597 3.348 -6.387 1.00 90.69 75 TYR A C 1
ATOM 588 O O . TYR A 1 75 ? 6.711 4.128 -5.446 1.00 90.69 75 TYR A O 1
ATOM 596 N N . SER A 1 76 ? 5.441 2.797 -6.759 1.00 94.50 76 SER A N 1
ATOM 597 C CA . SER A 1 76 ? 4.191 2.825 -5.991 1.00 94.50 76 SER A CA 1
ATOM 598 C C . SER A 1 76 ? 3.461 1.491 -6.166 1.00 94.50 76 SER A C 1
ATOM 600 O O . SER A 1 76 ? 3.412 0.938 -7.272 1.00 94.50 76 SER A O 1
ATOM 602 N N . ILE A 1 77 ? 2.924 0.971 -5.066 1.00 94.62 77 ILE A N 1
ATOM 603 C CA . ILE A 1 77 ? 1.969 -0.138 -5.022 1.00 94.62 77 ILE A CA 1
ATOM 604 C C . ILE A 1 77 ? 0.685 0.459 -4.444 1.00 94.62 77 ILE A C 1
ATOM 606 O O . ILE A 1 77 ? 0.520 0.548 -3.228 1.00 94.62 77 ILE A O 1
ATOM 610 N N . ALA A 1 78 ? -0.192 0.911 -5.337 1.00 95.94 78 ALA A N 1
ATOM 611 C CA . ALA A 1 78 ? -1.442 1.568 -4.988 1.00 95.94 78 ALA A CA 1
ATOM 612 C C . ALA A 1 78 ? -2.592 0.588 -5.154 1.00 95.94 78 ALA A C 1
ATOM 614 O O . ALA A 1 78 ? -2.796 0.048 -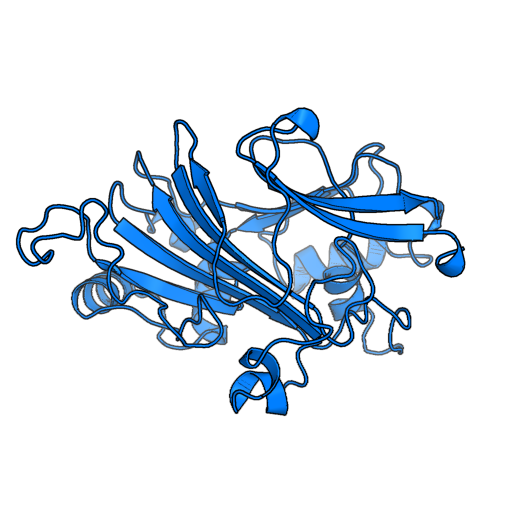6.246 1.00 95.94 78 ALA A O 1
ATOM 615 N N . PHE A 1 79 ? -3.365 0.371 -4.097 1.00 93.69 79 PHE A N 1
ATOM 616 C CA . PHE A 1 79 ? -4.531 -0.493 -4.164 1.00 93.69 79 PHE A CA 1
ATOM 617 C C . PHE A 1 79 ? -5.690 0.040 -3.335 1.00 93.69 79 PHE A C 1
ATOM 619 O O . PHE A 1 79 ? -5.506 0.697 -2.315 1.00 93.69 79 PHE A O 1
ATOM 626 N N . ARG A 1 80 ? -6.910 -0.257 -3.779 1.00 94.00 80 ARG A N 1
ATOM 627 C CA . ARG A 1 80 ? -8.113 -0.103 -2.956 1.00 94.00 80 ARG A CA 1
ATOM 628 C C . ARG A 1 80 ? -8.759 -1.454 -2.746 1.00 94.00 80 ARG A C 1
ATOM 630 O O . ARG A 1 80 ? -8.842 -2.245 -3.685 1.00 94.00 80 ARG A O 1
ATOM 637 N N . PHE A 1 81 ? -9.232 -1.705 -1.538 1.00 92.44 81 PHE A N 1
ATOM 638 C CA . PHE A 1 81 ? -9.791 -2.986 -1.154 1.00 92.44 81 PHE A CA 1
ATOM 639 C C . PHE A 1 81 ? -11.111 -2.848 -0.408 1.00 92.44 81 PHE A C 1
ATOM 641 O O . PHE A 1 81 ? -11.343 -1.860 0.283 1.00 92.44 81 PHE A O 1
ATOM 648 N N . THR A 1 82 ? -11.950 -3.869 -0.547 1.00 93.12 82 THR A N 1
ATOM 649 C CA . THR A 1 82 ? -13.212 -4.025 0.176 1.00 93.12 82 THR A CA 1
ATOM 650 C C . THR A 1 82 ? -13.178 -5.377 0.894 1.00 93.12 82 THR A C 1
ATOM 652 O O . THR A 1 82 ? -13.127 -6.402 0.203 1.00 93.12 82 THR A O 1
ATOM 655 N N . PRO A 1 83 ? -13.161 -5.424 2.239 1.00 90.12 83 PRO A N 1
ATOM 656 C CA . PRO A 1 83 ? -13.288 -6.671 2.988 1.00 90.12 83 PRO A CA 1
ATOM 657 C C . PRO A 1 83 ? -14.675 -7.293 2.779 1.00 90.12 83 PRO A C 1
ATOM 659 O O . PRO A 1 83 ? -15.685 -6.586 2.786 1.00 90.12 83 PRO A O 1
ATOM 662 N N . LYS A 1 84 ? -14.732 -8.616 2.606 1.00 88.81 84 LYS A N 1
ATOM 663 C CA . LYS A 1 84 ? -15.977 -9.409 2.519 1.00 88.81 84 LYS A CA 1
ATOM 664 C C . LYS A 1 84 ? -16.444 -9.945 3.881 1.00 88.81 84 LYS A C 1
ATOM 666 O O . LYS A 1 84 ? -17.512 -10.532 3.977 1.00 88.81 84 LYS A O 1
ATOM 671 N N . SER A 1 85 ? -15.643 -9.705 4.913 1.00 87.75 85 SER A N 1
ATOM 672 C CA . SER A 1 85 ? -15.935 -9.861 6.336 1.00 87.75 85 SER A CA 1
ATOM 673 C C . SER A 1 85 ? -15.081 -8.846 7.096 1.00 87.75 85 SER A C 1
ATOM 675 O O . SER A 1 85 ? -14.002 -8.493 6.614 1.00 87.75 85 SER A O 1
ATOM 677 N N . SER A 1 86 ? -15.509 -8.393 8.274 1.00 93.62 86 SER A N 1
ATOM 678 C CA . SER A 1 86 ? -14.679 -7.508 9.102 1.00 93.62 86 SER A CA 1
ATOM 679 C C . SER A 1 86 ? -13.374 -8.185 9.546 1.00 93.62 86 SER A C 1
ATOM 681 O O . SER A 1 86 ? -13.367 -9.375 9.864 1.00 93.62 86 SER A O 1
ATOM 683 N N . ILE A 1 87 ? -12.275 -7.424 9.594 1.00 91.50 87 ILE A N 1
ATOM 684 C CA . ILE A 1 87 ? -10.934 -7.893 9.998 1.00 91.50 87 ILE A CA 1
ATOM 685 C C . ILE A 1 87 ? -10.399 -6.984 11.112 1.00 91.50 87 ILE A C 1
ATOM 687 O O . ILE A 1 87 ? -10.503 -5.761 10.999 1.00 91.50 87 ILE A O 1
ATOM 691 N N . ASN A 1 88 ? -9.802 -7.527 12.179 1.00 94.69 88 ASN A N 1
ATOM 692 C CA . ASN A 1 88 ? -9.220 -6.680 13.224 1.00 94.69 88 ASN A CA 1
ATOM 693 C C . ASN A 1 88 ? -7.975 -5.926 12.712 1.00 94.69 88 ASN A C 1
ATOM 695 O O . ASN A 1 88 ? -7.249 -6.402 11.835 1.00 94.69 88 ASN A O 1
ATOM 699 N N . GLY A 1 89 ? -7.704 -4.744 13.268 1.00 89.44 89 GLY A N 1
ATOM 700 C CA . GLY A 1 89 ? -6.526 -3.953 12.915 1.00 89.44 89 GLY A CA 1
ATOM 701 C C . GLY A 1 89 ? -5.182 -4.597 13.267 1.00 89.44 89 GLY A C 1
ATOM 702 O O . GLY A 1 89 ? -4.170 -4.171 12.710 1.00 89.44 89 GLY A O 1
ATOM 703 N N . ASP A 1 90 ? -5.158 -5.589 14.165 1.00 88.44 90 ASP A N 1
ATOM 704 C CA . ASP A 1 90 ? -3.960 -6.368 14.521 1.00 88.44 90 ASP A CA 1
ATOM 705 C C . ASP A 1 90 ? -3.729 -7.563 13.572 1.00 88.44 90 ASP A C 1
ATOM 707 O O . ASP A 1 90 ? -2.585 -7.961 13.374 1.00 88.44 90 ASP A O 1
ATOM 711 N N . ASP A 1 91 ? -4.790 -8.078 12.934 1.00 86.81 91 ASP A N 1
ATOM 712 C CA . ASP A 1 91 ? -4.736 -9.258 12.055 1.00 86.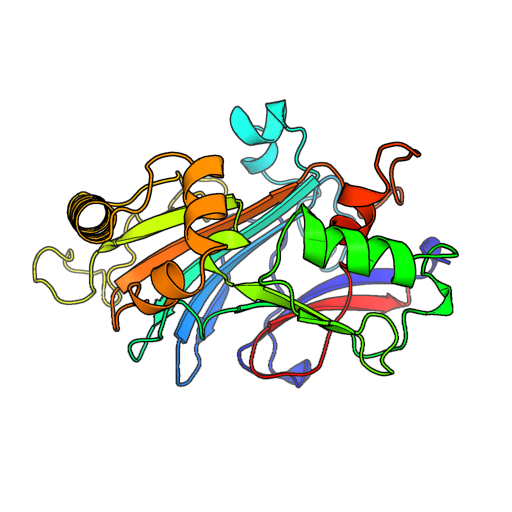81 91 ASP A CA 1
ATOM 713 C C . ASP A 1 91 ? -4.323 -8.914 10.609 1.00 86.81 91 ASP A C 1
ATOM 715 O O . ASP A 1 91 ? -3.639 -9.698 9.949 1.00 86.81 91 ASP A O 1
ATOM 719 N N . LEU A 1 92 ? -4.729 -7.748 10.080 1.00 87.56 92 LEU A N 1
ATOM 720 C CA . LEU A 1 92 ? -4.411 -7.378 8.694 1.00 87.56 92 LEU A CA 1
ATOM 721 C C . LEU A 1 92 ? -2.975 -6.846 8.564 1.00 87.56 92 LEU A C 1
ATOM 723 O O . LEU A 1 92 ? -2.681 -5.690 8.889 1.00 87.56 92 LEU A O 1
ATOM 727 N N . VAL A 1 93 ? -2.095 -7.674 8.006 1.00 85.88 93 VAL A N 1
ATOM 728 C CA . VAL A 1 93 ? -0.693 -7.342 7.715 1.00 85.88 93 VAL A CA 1
ATOM 729 C C . VAL A 1 93 ? -0.469 -6.831 6.285 1.00 85.88 93 VAL A C 1
ATOM 731 O O . VAL A 1 93 ? -1.269 -7.048 5.378 1.00 85.88 93 VAL A O 1
ATOM 734 N N . PHE A 1 94 ? 0.658 -6.153 6.075 1.00 82.69 94 PHE A N 1
ATOM 735 C CA . PHE A 1 94 ? 1.221 -5.818 4.768 1.00 82.69 94 PHE A CA 1
ATOM 736 C C . PHE A 1 94 ? 2.739 -6.046 4.793 1.00 82.69 94 PHE A C 1
ATOM 738 O O . PHE A 1 94 ? 3.392 -5.833 5.816 1.00 82.69 94 PHE A O 1
ATOM 745 N N . GLY A 1 95 ? 3.323 -6.485 3.678 1.00 77.62 95 GLY A N 1
ATOM 746 C CA . GLY A 1 95 ? 4.753 -6.776 3.611 1.00 77.62 95 GLY A CA 1
ATOM 747 C C . GLY A 1 95 ? 5.146 -7.628 2.411 1.00 77.62 95 GLY A C 1
ATOM 748 O O . GLY A 1 95 ? 4.517 -7.555 1.357 1.00 77.62 95 GLY A O 1
ATOM 749 N N . ASN A 1 96 ? 6.216 -8.405 2.571 1.00 74.69 96 ASN A N 1
ATOM 750 C CA . ASN A 1 96 ? 6.831 -9.208 1.516 1.00 74.69 96 ASN A CA 1
ATOM 751 C C . ASN A 1 96 ? 7.347 -10.524 2.087 1.00 74.69 96 ASN A C 1
ATOM 753 O O . ASN A 1 96 ? 7.758 -10.601 3.243 1.00 74.69 96 ASN A O 1
ATOM 757 N N . ASP A 1 97 ? 7.490 -11.508 1.218 1.00 70.06 97 ASP A N 1
ATOM 758 C CA . ASP A 1 97 ? 8.256 -12.715 1.476 1.00 70.06 97 ASP A CA 1
ATOM 759 C C . ASP A 1 97 ? 8.951 -13.206 0.200 1.00 70.06 97 ASP A C 1
ATOM 761 O O . ASP A 1 97 ? 9.008 -12.482 -0.800 1.00 70.06 97 ASP A O 1
ATOM 765 N N . PHE A 1 98 ? 9.581 -14.379 0.284 1.00 69.56 98 PHE A N 1
ATOM 766 C CA . PHE A 1 98 ? 10.520 -14.877 -0.708 1.00 69.56 98 PHE A CA 1
ATOM 767 C C . PHE A 1 98 ? 10.501 -16.416 -0.810 1.00 69.56 98 PHE A C 1
ATOM 769 O O . PHE A 1 98 ? 10.490 -17.110 0.196 1.00 69.56 98 PHE A O 1
ATOM 776 N N . ASP A 1 99 ? 10.561 -16.978 -2.022 1.00 69.12 99 ASP A N 1
ATOM 777 C CA . ASP A 1 99 ? 10.515 -18.429 -2.319 1.00 69.12 99 ASP A CA 1
ATOM 778 C C . ASP A 1 99 ? 11.881 -19.092 -2.143 1.00 69.12 99 ASP A C 1
ATOM 780 O O . ASP A 1 99 ? 12.007 -20.321 -2.128 1.00 69.12 99 ASP A O 1
ATOM 784 N N . HIS A 1 100 ? 12.928 -18.272 -2.134 1.00 73.31 100 HIS A N 1
ATOM 785 C CA . HIS A 1 100 ? 14.317 -18.683 -2.231 1.00 73.31 100 HIS A CA 1
ATOM 786 C C . HIS A 1 100 ? 15.159 -17.903 -1.213 1.00 73.31 100 HIS A C 1
ATOM 788 O O . HIS A 1 100 ? 14.929 -16.704 -1.025 1.00 73.31 100 HIS A O 1
ATOM 794 N N . PRO A 1 101 ? 16.200 -18.515 -0.619 1.00 72.12 101 PRO A N 1
ATOM 795 C CA . PRO A 1 101 ? 17.040 -17.832 0.354 1.00 72.12 101 PRO A CA 1
ATOM 796 C C . PRO A 1 101 ? 17.704 -16.572 -0.224 1.00 72.12 101 PRO A C 1
ATOM 798 O O . PRO A 1 101 ? 18.425 -16.618 -1.229 1.00 72.12 101 PRO A O 1
ATOM 801 N N . ILE A 1 102 ? 17.534 -15.440 0.463 1.00 70.44 102 ILE A N 1
ATOM 802 C CA . ILE A 1 102 ? 18.236 -14.184 0.144 1.00 70.44 102 ILE A CA 1
ATOM 803 C C . ILE A 1 102 ? 19.550 -14.012 0.910 1.00 70.44 102 ILE A C 1
ATOM 805 O O . ILE A 1 102 ? 20.262 -13.044 0.661 1.00 70.44 102 ILE A O 1
ATOM 809 N N . ARG A 1 103 ? 19.902 -14.958 1.792 1.00 72.69 103 ARG A N 1
ATOM 810 C CA . ARG A 1 103 ? 21.058 -14.914 2.712 1.00 72.69 103 ARG A CA 1
ATOM 811 C C . ARG A 1 103 ? 22.352 -14.422 2.053 1.00 72.69 103 ARG A C 1
ATOM 813 O O . ARG A 1 103 ? 22.964 -13.486 2.554 1.00 72.69 103 ARG A O 1
ATOM 820 N N . ASP A 1 104 ? 22.704 -14.978 0.893 1.00 72.56 104 ASP A N 1
ATOM 821 C CA . ASP A 1 104 ? 23.934 -14.656 0.142 1.00 72.56 104 ASP A CA 1
ATOM 822 C C . ASP A 1 104 ? 23.932 -13.254 -0.504 1.00 72.56 104 ASP A C 1
ATOM 824 O O . ASP A 1 104 ? 24.917 -12.830 -1.110 1.00 72.56 104 ASP A O 1
ATOM 828 N N . ARG A 1 105 ? 22.807 -12.536 -0.414 1.00 68.81 105 ARG A N 1
ATOM 829 C CA . ARG A 1 105 ? 22.603 -11.163 -0.897 1.00 68.81 105 ARG A CA 1
ATOM 830 C C . ARG A 1 105 ? 22.454 -10.156 0.251 1.00 68.81 105 ARG A C 1
ATOM 832 O O . ARG A 1 105 ? 22.475 -8.955 -0.011 1.00 68.81 105 ARG A O 1
ATOM 839 N N . LEU A 1 106 ? 22.308 -10.614 1.499 1.00 65.56 106 LEU A N 1
ATOM 840 C CA . LEU A 1 106 ? 22.185 -9.737 2.664 1.00 65.56 106 LEU A CA 1
ATOM 841 C C . LEU A 1 106 ? 23.551 -9.129 3.043 1.00 65.56 106 LEU A C 1
ATOM 843 O O . LEU A 1 106 ? 24.552 -9.848 3.104 1.00 65.56 106 LEU A O 1
ATOM 847 N N . PRO A 1 107 ? 23.618 -7.823 3.365 1.00 63.81 107 PRO A N 1
ATOM 848 C CA . PRO A 1 107 ? 24.812 -7.213 3.940 1.00 63.81 107 PRO A CA 1
ATOM 849 C C . PRO A 1 107 ? 25.288 -7.919 5.228 1.00 63.81 107 PRO A C 1
ATOM 851 O O . PRO A 1 107 ? 24.461 -8.296 6.067 1.00 63.81 107 PRO A O 1
ATOM 854 N N . PRO A 1 108 ? 26.611 -8.046 5.457 1.00 63.84 108 PRO A N 1
ATOM 855 C CA . PRO A 1 108 ? 27.143 -8.566 6.713 1.00 63.84 108 PRO A CA 1
ATOM 856 C C . PRO A 1 108 ? 26.588 -7.814 7.931 1.00 63.84 108 PRO A C 1
ATOM 858 O O . PRO A 1 108 ? 26.624 -6.587 7.990 1.00 63.84 108 PRO A O 1
ATOM 861 N N . GLY A 1 109 ? 26.078 -8.561 8.914 1.00 64.81 109 GLY A N 1
ATOM 862 C CA . GLY A 1 109 ? 25.506 -8.003 10.144 1.00 64.81 109 GLY A CA 1
ATOM 863 C C . GLY A 1 109 ? 24.015 -7.643 10.092 1.00 64.81 109 GLY A C 1
ATOM 864 O O . GLY A 1 109 ? 23.503 -7.175 11.112 1.00 64.81 109 GLY A O 1
ATOM 865 N N . PHE A 1 110 ? 23.304 -7.898 8.981 1.00 67.19 110 PHE A N 1
ATOM 866 C CA . PHE A 1 110 ? 21.876 -7.561 8.825 1.00 67.19 110 PHE A CA 1
ATOM 867 C C . PHE A 1 110 ? 21.018 -8.005 10.020 1.00 67.19 110 PHE A C 1
ATOM 869 O O . PHE A 1 110 ? 20.249 -7.202 10.533 1.00 67.19 110 PHE A O 1
ATOM 876 N N . ASN A 1 111 ? 21.207 -9.223 10.542 1.00 66.25 111 ASN A N 1
ATOM 877 C CA . ASN A 1 111 ? 20.434 -9.747 11.681 1.00 66.25 111 ASN A CA 1
ATOM 878 C C . ASN A 1 111 ? 20.513 -8.870 12.956 1.00 66.25 111 ASN A C 1
ATOM 880 O O . ASN A 1 111 ? 19.515 -8.649 13.642 1.00 66.25 111 ASN A O 1
ATOM 884 N N . THR A 1 112 ? 21.689 -8.306 13.262 1.00 63.06 112 THR A N 1
ATOM 885 C CA . THR A 1 112 ? 21.849 -7.370 14.392 1.00 63.06 112 THR A CA 1
ATOM 886 C C . THR A 1 112 ? 21.095 -6.074 14.139 1.00 63.06 112 THR A C 1
ATOM 888 O O . THR A 1 112 ? 20.480 -5.534 15.055 1.00 63.06 112 THR A O 1
ATOM 891 N N . ALA A 1 113 ? 21.140 -5.582 12.904 1.00 64.44 113 ALA A N 1
ATOM 892 C CA . ALA A 1 113 ? 20.533 -4.319 12.530 1.00 64.44 113 ALA A CA 1
ATOM 893 C C . ALA A 1 113 ? 18.997 -4.436 12.422 1.00 64.44 113 ALA A C 1
ATOM 895 O O . ALA A 1 113 ? 18.281 -3.553 12.884 1.00 64.44 113 ALA A O 1
ATOM 896 N N . PHE A 1 114 ? 18.481 -5.561 11.924 1.00 65.81 114 PHE A N 1
ATOM 897 C CA . PHE A 1 114 ? 17.056 -5.898 11.884 1.00 65.81 114 PHE A CA 1
ATOM 898 C C . PHE A 1 114 ? 16.417 -5.907 13.276 1.00 65.81 114 PHE A C 1
ATOM 900 O O . PHE A 1 114 ? 15.384 -5.276 13.495 1.00 65.81 114 PHE A O 1
ATOM 907 N N . ARG A 1 115 ? 17.102 -6.494 14.263 1.00 63.72 115 ARG A N 1
ATOM 908 C CA . ARG A 1 115 ? 16.703 -6.417 15.677 1.00 63.72 115 ARG A CA 1
ATOM 909 C C . ARG A 1 115 ? 16.670 -4.979 16.222 1.00 63.72 115 ARG A C 1
ATOM 911 O O . ARG A 1 115 ? 15.861 -4.695 17.098 1.00 63.72 115 ARG A O 1
ATOM 918 N N . ILE A 1 116 ? 17.508 -4.070 15.713 1.00 60.06 116 ILE A N 1
ATOM 919 C CA . ILE A 1 116 ? 17.456 -2.641 16.075 1.00 60.06 116 ILE A CA 1
ATOM 920 C C . ILE A 1 116 ? 16.246 -1.961 15.416 1.00 60.06 116 ILE A C 1
ATOM 922 O O . ILE A 1 116 ? 15.590 -1.164 16.078 1.00 60.06 116 ILE A O 1
ATOM 926 N N . VAL A 1 117 ? 15.886 -2.301 14.172 1.00 64.00 117 VAL A N 1
ATOM 927 C CA . VAL A 1 117 ? 14.652 -1.792 13.534 1.00 64.00 117 VAL A CA 1
ATOM 928 C C . VAL A 1 117 ? 13.412 -2.224 14.320 1.00 64.00 117 VAL A C 1
ATOM 930 O O . VAL A 1 117 ? 12.623 -1.354 14.687 1.00 64.00 117 VAL A O 1
ATOM 933 N N . LYS A 1 118 ? 13.293 -3.515 14.680 1.00 66.12 118 LYS A N 1
ATOM 934 C CA . LYS A 1 118 ? 12.192 -4.002 15.533 1.00 66.12 118 LYS A CA 1
ATOM 935 C C . LYS A 1 118 ? 12.126 -3.290 16.896 1.00 66.12 118 LYS A C 1
ATOM 937 O O . LYS A 1 118 ? 11.047 -3.067 17.424 1.00 66.12 118 LYS A O 1
ATOM 942 N N . TRP A 1 119 ? 13.268 -2.923 17.488 1.00 58.12 119 TRP A N 1
ATOM 943 C CA . TRP A 1 119 ? 13.295 -2.297 18.821 1.00 58.12 119 TRP A CA 1
ATOM 944 C C . TRP A 1 119 ? 13.130 -0.764 18.820 1.00 58.12 119 TRP A C 1
ATOM 946 O O . TRP A 1 119 ? 12.672 -0.205 19.813 1.00 58.12 119 TRP A O 1
ATOM 956 N N . VAL A 1 120 ? 13.514 -0.072 17.739 1.00 55.91 120 VAL A N 1
ATOM 957 C CA . VAL A 1 120 ? 13.588 1.407 17.687 1.00 55.91 120 VAL A CA 1
ATOM 958 C C . VAL A 1 120 ? 12.564 2.039 16.741 1.00 55.91 120 VAL A C 1
ATOM 960 O O . VAL A 1 120 ? 12.175 3.185 16.961 1.00 55.91 120 VAL A O 1
ATOM 963 N N . VAL A 1 121 ? 12.163 1.341 15.675 1.00 60.81 121 VAL A N 1
ATOM 964 C CA . VAL A 1 121 ? 11.414 1.932 14.550 1.00 60.81 121 VAL A CA 1
ATOM 965 C C . VAL A 1 121 ? 9.999 1.375 14.453 1.00 60.81 121 VAL A C 1
ATOM 967 O O . VAL A 1 121 ? 9.053 2.157 14.414 1.00 60.81 121 VAL A O 1
ATOM 970 N N . ASP A 1 122 ? 9.855 0.049 14.425 1.00 64.19 122 ASP A N 1
ATOM 971 C CA . ASP A 1 122 ? 8.559 -0.620 14.283 1.00 64.19 122 ASP A CA 1
ATOM 972 C C . ASP A 1 122 ? 8.542 -1.938 15.087 1.00 64.19 122 ASP A C 1
ATOM 974 O O . ASP A 1 122 ? 9.095 -2.940 14.624 1.00 64.19 122 ASP A O 1
ATOM 978 N N . PRO A 1 123 ? 7.933 -1.960 16.290 1.00 69.12 123 PRO A N 1
ATOM 979 C CA . PRO A 1 123 ? 7.799 -3.173 17.098 1.00 69.12 123 PRO A CA 1
ATOM 980 C C . PRO A 1 123 ? 6.737 -4.148 16.571 1.00 69.12 123 PRO A C 1
ATOM 982 O O . PRO A 1 123 ? 6.677 -5.275 17.057 1.00 69.12 123 PRO A O 1
ATOM 985 N N . GLY A 1 124 ? 5.911 -3.736 15.603 1.00 69.31 124 GLY A N 1
ATOM 986 C CA . GLY A 1 124 ? 4.934 -4.586 14.925 1.00 69.31 124 GLY A CA 1
ATOM 987 C C . GLY A 1 124 ? 5.521 -5.394 13.766 1.00 69.31 124 GLY A C 1
ATOM 988 O O . GLY A 1 124 ? 4.839 -6.278 13.258 1.00 69.31 124 GLY A O 1
ATOM 989 N N . LEU A 1 125 ? 6.769 -5.137 13.350 1.00 73.94 125 LEU A N 1
ATOM 990 C CA . LEU A 1 125 ? 7.429 -5.967 12.343 1.00 73.94 125 LEU A CA 1
ATOM 991 C C . LEU A 1 125 ? 7.605 -7.410 12.833 1.00 73.94 125 LEU A C 1
ATOM 993 O O . LEU A 1 125 ? 8.360 -7.662 13.782 1.00 73.94 125 LEU A O 1
ATOM 997 N N . ASP A 1 126 ? 7.052 -8.369 12.089 1.00 77.50 126 ASP A N 1
ATOM 998 C CA . ASP A 1 126 ? 7.534 -9.746 12.084 1.00 77.50 126 ASP A CA 1
ATOM 999 C C . ASP A 1 126 ? 8.287 -10.135 10.806 1.00 77.50 126 ASP A C 1
ATOM 1001 O O . ASP A 1 126 ? 8.166 -9.490 9.772 1.00 77.50 126 ASP A O 1
ATOM 1005 N N . GLY A 1 127 ? 9.160 -11.138 10.893 1.00 74.94 127 GLY A N 1
ATOM 1006 C CA . GLY A 1 127 ? 10.006 -11.549 9.781 1.00 74.94 127 GLY A CA 1
ATOM 1007 C C . GLY A 1 127 ? 11.199 -12.396 10.196 1.00 74.94 127 GLY A C 1
ATOM 1008 O O . GLY A 1 127 ? 11.861 -12.097 11.193 1.00 74.94 127 GLY A O 1
ATOM 1009 N N . ASP A 1 128 ? 11.528 -13.385 9.368 1.00 78.75 128 ASP A N 1
ATOM 1010 C CA . ASP A 1 128 ? 12.845 -14.017 9.324 1.00 78.75 128 ASP A CA 1
ATOM 1011 C C . ASP A 1 128 ? 13.437 -13.874 7.916 1.00 78.75 128 ASP A C 1
ATOM 1013 O O . ASP A 1 128 ? 13.111 -14.618 6.992 1.00 78.75 128 ASP A O 1
ATOM 1017 N N . VAL A 1 129 ? 14.360 -12.925 7.750 1.00 72.44 129 VAL A N 1
ATOM 1018 C CA . VAL A 1 129 ? 15.088 -12.722 6.484 1.00 72.44 129 VAL A CA 1
ATOM 1019 C C . VAL A 1 129 ? 16.155 -13.801 6.208 1.00 72.44 129 VAL A C 1
ATOM 1021 O O . VAL A 1 129 ? 16.751 -13.823 5.129 1.00 72.44 129 VAL A O 1
ATOM 1024 N N . TYR A 1 130 ? 16.419 -14.689 7.173 1.00 74.56 130 TYR A N 1
ATOM 1025 C CA . TYR A 1 130 ? 17.341 -15.823 7.076 1.00 74.56 130 TYR A CA 1
ATOM 1026 C C . TYR A 1 130 ? 16.620 -17.182 6.988 1.00 74.56 130 TYR A C 1
ATOM 1028 O O . TYR A 1 130 ? 17.303 -18.214 6.995 1.00 74.56 130 TYR A O 1
ATOM 1036 N N . ALA A 1 131 ? 15.295 -17.224 6.822 1.00 78.25 131 ALA A N 1
ATOM 1037 C CA . ALA A 1 131 ? 14.572 -18.455 6.500 1.00 78.25 131 ALA A CA 1
ATOM 1038 C C . ALA A 1 131 ? 14.930 -18.982 5.090 1.00 78.25 131 ALA A C 1
ATOM 1040 O O . ALA A 1 131 ? 15.577 -18.297 4.291 1.00 78.25 131 ALA A O 1
ATOM 1041 N N . ASP A 1 132 ? 14.539 -20.224 4.774 1.00 83.75 132 ASP A N 1
ATOM 1042 C CA . ASP A 1 132 ? 14.648 -20.746 3.397 1.00 83.75 132 ASP A CA 1
ATOM 1043 C C . ASP A 1 132 ? 13.605 -20.126 2.463 1.00 83.75 132 ASP A C 1
ATOM 1045 O O . ASP A 1 132 ? 13.870 -19.950 1.273 1.00 83.75 132 ASP A O 1
ATOM 1049 N N . ARG A 1 133 ? 12.469 -19.719 3.043 1.00 78.56 133 ARG A N 1
ATOM 1050 C CA . ARG A 1 133 ? 11.493 -18.803 2.457 1.00 78.56 133 ARG A CA 1
ATOM 1051 C C . ARG A 1 133 ? 11.441 -17.529 3.316 1.00 78.56 133 ARG A C 1
ATOM 1053 O O . ARG A 1 133 ? 10.685 -17.494 4.285 1.00 78.56 133 ARG A O 1
ATOM 1060 N N . PRO A 1 134 ? 12.356 -16.563 3.093 1.00 78.81 134 PRO A N 1
ATOM 1061 C CA . PRO A 1 134 ? 12.440 -15.334 3.885 1.00 78.81 134 PRO A CA 1
ATOM 1062 C C . PRO A 1 134 ? 11.116 -14.563 3.943 1.00 78.81 134 PRO A C 1
ATOM 1064 O O . PRO A 1 134 ? 10.399 -14.547 2.951 1.00 78.81 134 PRO A O 1
ATOM 1067 N N . TYR A 1 135 ? 10.815 -13.866 5.043 1.00 75.12 135 TYR A N 1
ATOM 1068 C CA . TYR A 1 135 ? 9.624 -13.001 5.130 1.00 75.12 135 TYR A CA 1
ATOM 1069 C C . TYR A 1 135 ? 9.828 -11.742 5.982 1.00 75.12 135 TYR A C 1
ATOM 1071 O O . TYR A 1 135 ? 10.730 -11.684 6.823 1.00 75.12 135 TYR A O 1
ATOM 1079 N N . LEU A 1 136 ? 8.996 -10.726 5.734 1.00 76.50 136 LEU A N 1
ATOM 1080 C CA . LEU A 1 136 ? 8.916 -9.466 6.470 1.00 76.50 136 LEU A CA 1
ATOM 1081 C C . LEU A 1 136 ? 7.511 -8.844 6.341 1.00 76.50 136 LEU A C 1
ATOM 1083 O O . LEU A 1 136 ? 7.162 -8.306 5.289 1.00 76.50 136 LEU A O 1
ATOM 1087 N N . TYR A 1 137 ? 6.751 -8.840 7.434 1.00 78.00 137 TYR A N 1
ATOM 1088 C CA . TYR A 1 137 ? 5.412 -8.258 7.546 1.00 78.00 137 TYR A CA 1
ATOM 1089 C C . TYR A 1 137 ? 5.340 -7.227 8.669 1.00 78.00 137 TYR A C 1
ATOM 1091 O O . TYR A 1 137 ? 6.012 -7.363 9.685 1.00 78.00 137 TYR A O 1
ATOM 1099 N N . GLY A 1 138 ? 4.484 -6.223 8.517 1.00 81.75 138 GLY A N 1
ATOM 1100 C CA . GLY A 1 138 ? 4.035 -5.358 9.608 1.00 81.75 138 GLY A CA 1
ATOM 1101 C C . GLY A 1 138 ? 2.527 -5.118 9.511 1.00 81.75 138 GLY A C 1
ATOM 1102 O O . GLY A 1 138 ? 1.916 -5.471 8.499 1.00 81.75 138 GLY A O 1
ATOM 1103 N N . PRO A 1 139 ? 1.888 -4.506 10.519 1.00 87.38 139 PRO A N 1
ATOM 1104 C CA . PRO A 1 139 ? 0.470 -4.180 10.446 1.00 87.38 139 PRO A CA 1
ATOM 1105 C C . PRO A 1 139 ? 0.177 -3.242 9.271 1.00 87.38 139 PRO A C 1
ATOM 1107 O O . PRO A 1 139 ? 0.888 -2.253 9.056 1.00 87.38 139 PRO A O 1
ATOM 1110 N N . ALA A 1 140 ? -0.879 -3.510 8.500 1.00 87.56 140 ALA A N 1
ATOM 1111 C CA . ALA A 1 140 ? -1.171 -2.748 7.285 1.00 87.56 140 ALA A CA 1
ATOM 1112 C C . ALA A 1 140 ? -1.341 -1.245 7.577 1.00 87.56 140 ALA A C 1
ATOM 1114 O O . ALA A 1 140 ? -0.814 -0.400 6.851 1.00 87.56 140 ALA A O 1
ATOM 1115 N N . ALA A 1 141 ? -1.993 -0.912 8.696 1.00 90.25 141 ALA A N 1
ATOM 1116 C CA . ALA A 1 141 ? -2.299 0.460 9.098 1.00 90.25 141 ALA A CA 1
ATOM 1117 C C . ALA A 1 141 ? -1.068 1.303 9.505 1.00 90.25 141 ALA A C 1
ATOM 1119 O O . ALA A 1 141 ? -1.129 2.534 9.411 1.00 90.25 141 ALA A O 1
ATOM 1120 N N . SER A 1 142 ? 0.051 0.683 9.911 1.00 89.31 142 SER A N 1
ATOM 1121 C CA . SER A 1 142 ? 1.341 1.363 10.135 1.00 89.31 142 SER A CA 1
ATOM 1122 C C . SER A 1 142 ? 2.277 1.302 8.922 1.00 89.31 142 SER A C 1
ATOM 1124 O O . SER A 1 142 ? 3.097 2.202 8.732 1.00 89.31 142 SER A O 1
ATOM 1126 N N . SER A 1 143 ? 2.134 0.289 8.066 1.00 84.38 143 SER A N 1
ATOM 1127 C CA . SER A 1 143 ? 3.059 0.036 6.953 1.00 84.38 143 SER A CA 1
ATOM 1128 C C . SER A 1 143 ? 2.851 0.978 5.754 1.00 84.38 143 SER A C 1
ATOM 1130 O O . SER A 1 143 ? 3.819 1.510 5.205 1.00 84.38 143 SER A O 1
ATOM 1132 N N . VAL A 1 144 ? 1.600 1.237 5.350 1.00 90.00 144 VAL A N 1
ATOM 1133 C CA . VAL A 1 144 ? 1.281 1.995 4.115 1.00 90.00 144 VAL A CA 1
ATOM 1134 C C . VAL A 1 144 ? 1.466 3.511 4.258 1.00 90.00 144 VAL A C 1
ATOM 1136 O O . VAL A 1 144 ? 1.157 4.095 5.302 1.00 90.00 144 VAL A O 1
ATOM 1139 N N . ASN A 1 145 ? 1.940 4.182 3.202 1.00 93.56 145 ASN A N 1
ATOM 1140 C CA . ASN A 1 145 ? 2.178 5.633 3.178 1.00 93.56 145 ASN A CA 1
ATOM 1141 C C . ASN A 1 145 ? 0.892 6.454 3.183 1.00 93.56 145 ASN A C 1
ATOM 1143 O O . ASN A 1 145 ? 0.805 7.437 3.911 1.00 93.56 145 ASN A O 1
ATOM 1147 N N . LYS A 1 146 ? -0.130 6.015 2.450 1.00 96.88 146 LYS A N 1
ATOM 1148 C CA . LYS A 1 146 ? -1.462 6.631 2.469 1.00 96.88 146 LYS A CA 1
ATOM 1149 C C . LYS A 1 146 ? -2.477 5.636 3.002 1.00 96.88 146 LYS A C 1
ATOM 1151 O O . LYS A 1 146 ? -2.452 4.478 2.591 1.00 96.88 146 LYS A O 1
ATOM 1156 N N . LEU A 1 147 ? -3.367 6.096 3.875 1.00 97.44 147 LEU A N 1
ATOM 1157 C CA . LEU A 1 147 ? -4.622 5.424 4.196 1.00 97.44 147 LEU A CA 1
ATOM 1158 C C . LEU A 1 147 ? -5.783 6.398 3.985 1.00 97.44 147 LEU A C 1
ATOM 1160 O O . LEU A 1 147 ? -5.885 7.420 4.666 1.00 97.44 147 LEU A O 1
ATOM 1164 N N . HIS A 1 148 ? -6.664 6.033 3.064 1.00 97.50 148 HIS A N 1
ATOM 1165 C CA . HIS A 1 148 ? -7.924 6.690 2.770 1.00 97.50 148 HIS A CA 1
ATOM 1166 C C . HIS A 1 148 ? -9.079 5.781 3.199 1.00 97.50 148 HIS A C 1
ATOM 1168 O O . HIS A 1 148 ? -9.224 4.670 2.686 1.00 97.50 148 HIS A O 1
ATOM 1174 N N . VAL A 1 149 ? -9.919 6.250 4.119 1.00 96.75 149 VAL A N 1
ATOM 1175 C CA . VAL A 1 149 ? -11.110 5.520 4.578 1.00 96.75 149 VAL A CA 1
ATOM 1176 C C . VAL A 1 149 ? -12.321 5.955 3.747 1.00 96.75 149 VAL A C 1
ATOM 1178 O O . VAL A 1 149 ? -12.808 7.080 3.862 1.00 96.75 149 VAL A O 1
ATOM 1181 N N . GLY A 1 150 ? -12.782 5.087 2.854 1.00 93.00 150 GLY A N 1
ATOM 1182 C CA . GLY A 1 150 ? -13.925 5.335 1.978 1.00 93.00 150 GLY A CA 1
ATOM 1183 C C . GLY A 1 150 ? -15.275 5.021 2.624 1.00 93.00 150 GLY A C 1
ATOM 1184 O O . GLY A 1 150 ? -15.365 4.686 3.809 1.00 93.00 150 GLY A O 1
ATOM 1185 N N . GLY A 1 151 ? -16.328 5.125 1.813 1.00 87.25 151 GLY A N 1
ATOM 1186 C CA . GLY A 1 151 ? -17.687 4.763 2.207 1.00 87.25 151 GLY A CA 1
ATOM 1187 C C . GLY A 1 151 ? -17.918 3.249 2.271 1.00 87.25 151 GLY A C 1
ATOM 1188 O O . GLY A 1 151 ? -17.086 2.454 1.817 1.00 87.25 151 GLY A O 1
ATOM 1189 N N . LYS A 1 152 ? -19.068 2.855 2.826 1.00 85.25 152 LYS A N 1
ATOM 1190 C CA . LYS A 1 152 ? -19.524 1.459 2.897 1.00 85.25 152 LYS A CA 1
ATOM 1191 C C . LYS A 1 152 ? -20.493 1.128 1.761 1.00 85.25 152 LYS A C 1
ATOM 1193 O O . LYS A 1 152 ? -21.462 1.849 1.520 1.00 85.25 152 LYS A O 1
ATOM 1198 N N . ALA A 1 153 ? -20.237 0.029 1.054 1.00 68.06 153 ALA A N 1
ATOM 1199 C CA . ALA A 1 153 ? -21.108 -0.447 -0.013 1.00 68.06 153 ALA A CA 1
ATOM 1200 C C . ALA A 1 153 ? -22.518 -0.744 0.533 1.00 68.06 153 ALA A C 1
ATOM 1202 O O . ALA A 1 153 ? -22.677 -1.487 1.500 1.00 68.06 153 ALA A O 1
ATOM 1203 N N . GLY A 1 154 ? -23.542 -0.163 -0.099 1.00 56.09 154 GLY A N 1
ATOM 1204 C CA . GLY A 1 154 ? -24.950 -0.398 0.236 1.00 56.09 154 GLY A CA 1
ATOM 1205 C C . GLY A 1 154 ? -25.628 0.618 1.166 1.00 56.09 154 GLY A C 1
ATOM 1206 O O . GLY A 1 154 ? -26.811 0.437 1.440 1.00 56.09 154 GLY A O 1
ATOM 1207 N N . ASP A 1 155 ? -24.972 1.702 1.607 1.00 51.25 155 ASP A N 1
ATOM 1208 C CA . ASP A 1 155 ? -25.595 2.688 2.526 1.00 51.25 155 ASP A CA 1
ATOM 1209 C C . ASP A 1 155 ? -26.754 3.521 1.914 1.00 51.25 155 ASP A C 1
ATOM 1211 O O . ASP A 1 155 ? -27.452 4.248 2.620 1.00 51.25 155 ASP A O 1
ATOM 1215 N N . GLY A 1 156 ? -26.974 3.418 0.598 1.00 46.28 156 GLY A N 1
ATOM 1216 C CA . GLY A 1 156 ? -28.015 4.140 -0.143 1.00 46.28 156 GLY A CA 1
ATOM 1217 C C . GLY A 1 156 ? -27.602 5.514 -0.689 1.00 46.28 156 GLY A C 1
ATOM 1218 O O . GLY A 1 156 ? -28.344 6.081 -1.491 1.00 46.28 156 GLY A O 1
ATOM 1219 N N . ARG A 1 157 ? -26.421 6.034 -0.330 1.00 47.91 157 ARG A N 1
ATOM 1220 C CA . ARG A 1 157 ? -25.776 7.197 -0.976 1.00 47.91 157 ARG A CA 1
ATOM 1221 C C . ARG A 1 157 ? -24.937 6.788 -2.195 1.00 47.91 157 ARG A C 1
ATOM 1223 O O . ARG A 1 157 ? -24.608 7.631 -3.030 1.00 47.91 157 ARG A O 1
ATOM 1230 N N . VAL A 1 158 ? -24.613 5.497 -2.299 1.00 47.72 158 VAL A N 1
ATOM 1231 C CA . VAL A 1 158 ? -23.992 4.851 -3.466 1.00 47.72 158 VAL A CA 1
ATOM 1232 C C . VAL A 1 158 ? -24.785 5.166 -4.742 1.00 47.72 158 VAL A C 1
ATOM 1234 O O . VAL A 1 158 ? -26.002 4.981 -4.801 1.00 47.72 158 VAL A O 1
ATOM 1237 N N . LYS A 1 159 ? -24.098 5.654 -5.779 1.00 45.88 159 LYS A N 1
ATOM 1238 C CA . LYS A 1 159 ? -24.728 6.047 -7.047 1.00 45.88 159 LYS A CA 1
ATOM 1239 C C . LYS A 1 159 ? -25.206 4.831 -7.839 1.00 45.88 159 LYS A C 1
ATOM 1241 O O . LYS A 1 159 ? -24.600 3.762 -7.811 1.00 45.88 159 LYS A O 1
ATOM 1246 N N . ALA A 1 160 ? -26.274 5.020 -8.615 1.00 38.94 160 ALA A N 1
ATOM 1247 C CA . ALA A 1 160 ? -26.809 3.993 -9.504 1.00 38.94 160 ALA A CA 1
ATOM 1248 C C . ALA A 1 160 ? -25.786 3.613 -10.595 1.00 38.94 160 ALA A C 1
ATOM 1250 O O . ALA A 1 160 ? -25.634 4.327 -11.586 1.00 38.94 160 ALA A O 1
ATOM 1251 N N . GLY A 1 161 ? -25.099 2.487 -10.390 1.00 47.38 161 GLY A N 1
ATOM 1252 C CA . GLY A 1 161 ? -24.007 1.989 -11.234 1.00 47.38 161 GLY A CA 1
ATOM 1253 C C . GLY A 1 161 ? -22.782 1.517 -10.441 1.00 47.38 161 GLY A C 1
ATOM 1254 O O . GLY A 1 161 ? -21.998 0.731 -10.961 1.00 47.38 161 GLY A O 1
ATOM 1255 N N . ASP A 1 162 ? -22.636 1.939 -9.182 1.00 55.31 162 ASP A N 1
ATOM 1256 C CA . ASP A 1 162 ? -21.504 1.580 -8.323 1.00 55.31 162 ASP A CA 1
ATOM 1257 C C . ASP A 1 162 ? -21.816 0.381 -7.414 1.00 55.31 162 ASP A C 1
ATOM 1259 O O . ASP A 1 162 ? -22.001 0.503 -6.206 1.00 55.31 162 ASP A O 1
ATOM 1263 N N . GLU A 1 163 ? -21.878 -0.811 -8.001 1.00 49.62 163 GLU A N 1
ATOM 1264 C CA . GLU A 1 163 ? -22.249 -2.052 -7.300 1.00 49.62 163 GLU A CA 1
ATOM 1265 C C . GLU A 1 163 ? -21.297 -2.473 -6.154 1.00 49.62 163 GLU A C 1
ATOM 1267 O O . GLU A 1 163 ? -21.624 -3.390 -5.407 1.00 49.62 163 GLU A O 1
ATOM 1272 N N . ASN A 1 164 ? -20.150 -1.796 -5.977 1.00 53.62 164 ASN A N 1
ATOM 1273 C CA . ASN A 1 164 ? -19.143 -2.097 -4.948 1.00 53.62 164 ASN A CA 1
ATOM 1274 C C . ASN A 1 164 ? -18.789 -0.905 -4.025 1.00 53.62 164 ASN A C 1
ATOM 1276 O O . ASN A 1 164 ? -17.866 -1.028 -3.217 1.00 53.62 164 ASN A O 1
ATOM 1280 N N . GLY A 1 165 ? -19.462 0.249 -4.136 1.00 58.25 165 GLY A N 1
ATOM 1281 C CA . GLY A 1 165 ? -19.145 1.457 -3.348 1.00 58.25 165 GLY A CA 1
ATOM 1282 C C . GLY A 1 165 ? -17.783 2.099 -3.672 1.00 58.25 165 GLY A C 1
ATOM 1283 O O . GLY A 1 165 ? -17.208 2.794 -2.835 1.00 58.25 165 GLY A O 1
ATOM 1284 N N . LYS A 1 166 ? -17.231 1.815 -4.857 1.00 65.25 166 LYS A N 1
ATOM 1285 C CA . LYS A 1 166 ? -15.870 2.141 -5.309 1.00 65.25 166 LYS A CA 1
ATOM 1286 C C . LYS A 1 166 ? -15.802 3.319 -6.296 1.00 65.25 166 LYS A C 1
ATOM 1288 O O . LYS A 1 166 ? -14.703 3.651 -6.755 1.00 65.25 166 LYS A O 1
ATOM 1293 N N . GLU A 1 167 ? -16.908 3.944 -6.688 1.00 64.00 167 GLU A N 1
ATOM 1294 C CA . GLU A 1 167 ? -16.895 5.036 -7.670 1.00 64.00 167 GLU A CA 1
ATOM 1295 C C . GLU A 1 167 ? -16.210 6.289 -7.096 1.00 64.00 167 GLU A C 1
ATOM 1297 O O . GLU A 1 167 ? -16.437 6.700 -5.961 1.00 64.00 167 GLU A O 1
ATOM 1302 N N . GLY A 1 168 ? -15.317 6.903 -7.877 1.00 68.38 168 GLY A N 1
ATOM 1303 C CA . GLY A 1 168 ? -14.547 8.085 -7.472 1.00 68.38 168 GLY A CA 1
ATOM 1304 C C . GLY A 1 168 ? -13.402 7.817 -6.484 1.00 68.38 168 GLY A C 1
ATOM 1305 O O . GLY A 1 168 ? -12.391 8.514 -6.553 1.00 68.38 168 GLY A O 1
ATOM 1306 N N . ILE A 1 169 ? -13.492 6.794 -5.623 1.00 83.38 169 ILE A N 1
ATOM 1307 C CA . ILE A 1 169 ? -12.462 6.495 -4.612 1.00 83.38 169 ILE A CA 1
ATOM 1308 C C . ILE A 1 169 ? -11.130 6.139 -5.287 1.00 83.38 169 ILE A C 1
ATOM 1310 O O . ILE A 1 169 ? -10.969 5.070 -5.887 1.00 83.38 169 ILE A O 1
ATOM 1314 N N . GLY A 1 170 ? -10.176 7.063 -5.163 1.00 86.19 170 GLY A N 1
ATOM 1315 C CA . GLY A 1 170 ? -8.827 6.984 -5.719 1.00 86.19 170 GLY A CA 1
ATOM 1316 C C . GLY A 1 170 ? -8.706 7.241 -7.224 1.00 86.19 170 GLY A C 1
ATOM 1317 O O . GLY A 1 170 ? -7.644 6.993 -7.785 1.00 86.19 170 GLY A O 1
ATOM 1318 N N . HIS A 1 171 ? -9.763 7.678 -7.913 1.00 90.06 171 HIS A N 1
ATOM 1319 C CA . HIS A 1 171 ? -9.761 7.754 -9.378 1.00 90.06 171 HIS A CA 1
ATOM 1320 C C . HIS A 1 171 ? -8.968 8.963 -9.917 1.00 90.06 171 HIS A C 1
ATOM 1322 O O . HIS A 1 171 ? -9.457 10.094 -9.903 1.00 90.06 171 HIS A O 1
ATOM 1328 N N . HIS A 1 172 ? -7.785 8.712 -10.487 1.00 93.75 172 HIS A N 1
ATOM 1329 C CA . HIS A 1 172 ? -6.947 9.709 -11.163 1.00 93.75 172 HIS A CA 1
ATOM 1330 C C . HIS A 1 172 ? -6.561 9.258 -12.587 1.00 93.75 172 HIS A C 1
ATOM 1332 O O . HIS A 1 172 ? -6.560 8.068 -12.900 1.00 93.75 172 HIS A O 1
ATOM 1338 N N . GLU A 1 173 ? -6.133 10.184 -13.452 1.00 92.88 173 GLU A N 1
ATOM 1339 C CA . GLU A 1 173 ? -5.607 9.861 -14.799 1.00 92.88 173 GLU A CA 1
ATOM 1340 C C . GLU A 1 173 ? -4.361 8.948 -14.774 1.00 92.88 173 GLU A C 1
ATOM 1342 O O . GLU A 1 173 ? -4.042 8.285 -15.759 1.00 92.88 173 GLU A O 1
ATOM 1347 N N . ALA A 1 174 ? -3.691 8.864 -13.620 1.00 94.81 174 ALA A N 1
ATOM 1348 C CA . ALA A 1 174 ? -2.550 7.987 -13.352 1.00 94.81 174 ALA A CA 1
ATOM 1349 C C . ALA A 1 174 ? -2.950 6.622 -12.743 1.00 94.81 174 ALA A C 1
ATOM 1351 O O . ALA A 1 174 ? -2.077 5.847 -12.340 1.00 94.81 174 ALA A O 1
ATOM 1352 N N . GLY A 1 175 ? -4.249 6.326 -12.644 1.00 95.50 175 GLY A N 1
ATOM 1353 C CA . GLY A 1 175 ? -4.815 5.174 -11.936 1.00 95.50 175 GLY A CA 1
ATOM 1354 C C . GLY A 1 175 ? -5.179 5.505 -10.491 1.00 95.50 175 GLY A C 1
ATOM 1355 O O . GLY A 1 175 ? -5.536 6.639 -10.191 1.00 95.50 175 GLY A O 1
ATOM 1356 N N . LEU A 1 176 ? -5.062 4.526 -9.595 1.00 96.31 176 LEU A N 1
ATOM 1357 C CA . LEU A 1 176 ? -5.351 4.675 -8.167 1.00 96.31 176 LEU A CA 1
ATOM 1358 C C . LEU A 1 176 ? -4.359 5.621 -7.469 1.00 96.31 176 LEU A C 1
ATOM 1360 O O . LEU A 1 176 ? -3.170 5.313 -7.397 1.00 96.31 176 LEU A O 1
ATOM 1364 N N . VAL A 1 177 ? -4.833 6.763 -6.976 1.00 96.81 177 VAL A N 1
ATOM 1365 C CA . VAL A 1 177 ? -4.047 7.763 -6.229 1.00 96.81 177 VAL A CA 1
ATOM 1366 C C . VAL A 1 177 ? -4.839 8.175 -4.994 1.00 96.81 177 VAL A C 1
ATOM 1368 O O . VAL A 1 177 ? -6.014 8.511 -5.113 1.00 96.81 177 VAL A O 1
ATOM 1371 N N . PHE A 1 178 ? -4.215 8.153 -3.814 1.00 96.06 178 PHE A N 1
ATOM 1372 C CA . PHE A 1 178 ? -4.908 8.363 -2.540 1.00 96.06 178 PHE A CA 1
ATOM 1373 C C . PHE A 1 178 ? -4.285 9.484 -1.710 1.00 96.06 178 PHE A C 1
ATOM 1375 O O . PHE A 1 178 ? -3.065 9.590 -1.595 1.00 96.06 178 PHE A O 1
ATOM 1382 N N . GLU A 1 179 ? -5.139 10.270 -1.061 1.00 95.06 179 GLU A N 1
ATOM 1383 C CA . GLU A 1 179 ? -4.746 11.204 -0.006 1.00 95.06 179 GLU A CA 1
ATOM 1384 C C . GLU A 1 179 ? -5.004 10.588 1.376 1.00 95.06 179 GLU A C 1
ATOM 1386 O O . GLU A 1 179 ? -5.887 9.747 1.551 1.00 95.06 179 GLU A O 1
ATOM 1391 N N . GLU A 1 180 ? -4.206 10.996 2.362 1.00 97.12 180 GLU A N 1
ATOM 1392 C CA . GLU A 1 180 ? -4.338 10.542 3.747 1.00 97.12 180 GLU A CA 1
ATOM 1393 C C . GLU A 1 180 ? -5.606 11.132 4.381 1.00 97.12 180 GLU A C 1
ATOM 1395 O O . GLU A 1 180 ? -5.830 12.337 4.301 1.00 97.12 180 GLU A O 1
ATOM 1400 N N . GLY A 1 181 ? -6.424 10.294 5.022 1.00 95.75 181 GLY A N 1
ATOM 1401 C CA . GLY A 1 181 ? -7.686 10.711 5.636 1.00 95.75 181 GLY A CA 1
ATOM 1402 C C . GLY A 1 181 ? -8.822 9.771 5.250 1.00 95.75 181 GLY A C 1
ATOM 1403 O O . GLY A 1 181 ? -8.774 8.577 5.562 1.00 95.75 181 GLY A O 1
ATOM 1404 N N . GLY A 1 182 ? -9.836 10.306 4.573 1.00 93.44 182 GLY A N 1
ATOM 1405 C CA . GLY A 1 182 ? -10.995 9.556 4.104 1.00 93.44 182 GLY A CA 1
ATOM 1406 C C . GLY A 1 182 ? -12.067 10.430 3.453 1.00 93.44 182 GLY A C 1
ATOM 1407 O O . GLY A 1 182 ? -11.889 11.631 3.259 1.00 93.44 182 GLY A O 1
ATOM 1408 N N . SER A 1 183 ? -13.185 9.787 3.136 1.00 92.00 183 SER A N 1
ATOM 1409 C CA . SER A 1 183 ? -14.503 10.405 2.944 1.00 92.00 183 SER A CA 1
ATOM 1410 C C . SER A 1 183 ? -15.021 11.051 4.242 1.00 92.00 183 SER A C 1
ATOM 1412 O O . SER A 1 183 ? -14.416 10.867 5.292 1.00 92.00 183 SER A O 1
ATOM 1414 N N . GLU A 1 184 ? -16.148 11.769 4.201 1.00 90.44 184 GLU A N 1
ATOM 1415 C CA . GLU A 1 184 ? -16.790 12.350 5.399 1.00 90.44 184 GLU A CA 1
ATOM 1416 C C . GLU A 1 184 ? -17.028 11.285 6.490 1.00 90.44 184 GLU A C 1
ATOM 1418 O O . GLU A 1 184 ? -16.452 11.380 7.572 1.00 90.44 184 GLU A O 1
ATOM 1423 N N . GLU A 1 185 ? -17.731 10.198 6.150 1.00 90.50 185 GLU A N 1
ATOM 1424 C CA . GLU A 1 185 ? -17.939 9.023 7.016 1.00 90.50 185 GLU A CA 1
ATOM 1425 C C . GLU A 1 185 ? -16.604 8.405 7.487 1.00 90.50 185 GLU A C 1
ATOM 1427 O O . GLU A 1 185 ? -16.420 8.063 8.655 1.00 90.50 185 GLU A O 1
ATOM 1432 N N . GLY A 1 186 ? -15.622 8.294 6.588 1.00 93.50 186 GLY A N 1
ATOM 1433 C CA . GLY A 1 186 ? -14.308 7.745 6.920 1.00 93.50 186 GLY A CA 1
ATOM 1434 C C . GLY A 1 186 ? -13.475 8.619 7.861 1.00 93.50 186 GLY A C 1
ATOM 1435 O O . GLY A 1 186 ? -12.659 8.097 8.622 1.00 93.50 186 GLY A O 1
ATOM 1436 N N . LEU A 1 187 ? -13.679 9.937 7.841 1.00 95.19 187 LEU A N 1
ATOM 1437 C CA . LEU A 1 187 ? -13.084 10.877 8.789 1.00 95.19 187 LEU A CA 1
ATOM 1438 C C . LEU A 1 187 ? -13.810 10.831 10.138 1.00 95.19 187 LEU A C 1
ATOM 1440 O O . LEU A 1 187 ? -13.137 10.864 11.166 1.00 95.19 187 LEU A O 1
ATOM 1444 N N . GLU A 1 188 ? -15.138 10.677 10.164 1.00 95.44 188 GLU A N 1
ATOM 1445 C CA . GLU A 1 188 ? -15.898 10.434 11.401 1.00 95.44 188 GLU A CA 1
ATOM 1446 C C . GLU A 1 188 ? -15.381 9.184 12.131 1.00 95.44 188 GLU A C 1
ATOM 1448 O O . GLU A 1 188 ? -15.014 9.270 13.304 1.00 95.44 188 GLU A O 1
ATOM 1453 N N . ILE A 1 189 ? -15.221 8.062 11.420 1.00 94.56 189 ILE A N 1
ATOM 1454 C CA . ILE A 1 189 ? -14.695 6.800 11.974 1.00 94.56 189 ILE A CA 1
ATOM 1455 C C . ILE A 1 189 ? -13.254 6.958 12.479 1.00 94.56 189 ILE A C 1
ATOM 1457 O O . ILE A 1 189 ? -12.915 6.490 13.567 1.00 94.56 189 ILE A O 1
ATOM 1461 N N . ARG A 1 190 ? -12.386 7.652 11.727 1.00 96.88 190 ARG A N 1
ATOM 1462 C CA . ARG A 1 190 ? -11.017 7.956 12.185 1.00 96.88 190 ARG A CA 1
ATOM 1463 C C . ARG A 1 190 ? -11.018 8.800 13.456 1.00 96.88 190 ARG A C 1
ATOM 1465 O O . ARG A 1 190 ? -10.237 8.510 14.359 1.00 96.88 190 ARG A O 1
ATOM 1472 N N . ASN A 1 191 ? -11.896 9.795 13.547 1.00 96.81 191 ASN A N 1
ATOM 1473 C CA . ASN A 1 191 ? -12.016 10.663 14.715 1.00 96.81 191 ASN A CA 1
ATOM 1474 C C . ASN A 1 191 ? -12.552 9.907 15.942 1.00 96.81 191 ASN A C 1
ATOM 1476 O O . ASN A 1 191 ? -11.985 10.054 17.023 1.00 96.81 191 ASN A O 1
ATOM 1480 N N . GLU A 1 192 ? -13.570 9.054 15.783 1.00 96.50 192 GLU A N 1
ATOM 1481 C CA . GLU A 1 192 ? -14.102 8.201 16.860 1.00 96.50 192 GLU A CA 1
ATOM 1482 C C . GLU A 1 192 ? -13.019 7.268 17.426 1.00 96.50 192 GLU A C 1
ATOM 1484 O O . GLU A 1 192 ? -12.847 7.160 18.640 1.00 96.50 192 GLU A O 1
ATOM 1489 N N . LYS A 1 193 ? -12.230 6.645 16.543 1.00 96.12 193 LYS A N 1
ATOM 1490 C CA . LYS A 1 193 ? -11.113 5.757 16.905 1.00 96.12 193 LYS A CA 1
ATOM 1491 C C . LYS A 1 193 ? -9.835 6.510 17.321 1.00 96.12 193 LYS A C 1
ATOM 1493 O O . LYS A 1 193 ? -8.837 5.886 17.676 1.00 96.12 193 LYS A O 1
ATOM 1498 N N . GLY A 1 194 ? -9.830 7.846 17.286 1.00 97.12 194 GLY A N 1
ATOM 1499 C CA . GLY A 1 194 ? -8.674 8.677 17.641 1.00 97.12 194 GLY A CA 1
ATOM 1500 C C . GLY A 1 194 ? -7.462 8.528 16.709 1.00 97.12 194 GLY A C 1
ATOM 1501 O O . GLY A 1 194 ? -6.328 8.766 17.139 1.00 97.12 194 GLY A O 1
ATOM 1502 N N . VAL A 1 195 ? -7.679 8.115 15.457 1.00 97.94 195 VAL A N 1
ATOM 1503 C CA . VAL A 1 195 ? -6.650 7.934 14.422 1.00 97.94 195 VAL A CA 1
ATOM 1504 C C . VAL A 1 195 ? -6.197 9.310 13.909 1.00 97.94 195 VAL A C 1
ATOM 1506 O O . VAL A 1 195 ? -7.000 10.018 13.302 1.00 97.94 195 VAL A O 1
ATOM 1509 N N . PRO A 1 196 ? -4.922 9.707 14.091 1.00 97.62 196 PRO A N 1
ATOM 1510 C CA . PRO A 1 196 ? -4.458 11.044 13.724 1.00 97.62 196 PRO A CA 1
ATOM 1511 C C . PRO A 1 196 ? -4.580 11.379 12.231 1.00 97.62 196 PRO A C 1
ATOM 1513 O O . PRO A 1 196 ? -4.519 10.501 11.371 1.00 97.62 196 PRO A O 1
ATOM 1516 N N . GLU A 1 197 ? -4.664 12.674 11.923 1.00 96.06 197 GLU A N 1
ATOM 1517 C CA . GLU A 1 197 ? -4.826 13.205 10.559 1.00 96.06 197 GLU A CA 1
ATOM 1518 C C . GLU A 1 197 ? -3.616 12.961 9.637 1.00 96.06 197 GLU A C 1
ATOM 1520 O O . GLU A 1 197 ? -3.783 12.759 8.440 1.00 96.06 197 GLU A O 1
ATOM 1525 N N . THR A 1 198 ? -2.385 12.994 10.165 1.00 96.81 198 THR A N 1
ATOM 1526 C CA . THR A 1 198 ? -1.159 12.936 9.341 1.00 96.81 198 THR A CA 1
ATOM 1527 C C . THR A 1 198 ? -0.576 11.527 9.250 1.00 96.81 198 THR A C 1
ATOM 1529 O O . THR A 1 198 ? -0.579 10.803 10.244 1.00 96.81 198 THR A O 1
ATOM 1532 N N . GLU A 1 199 ? 0.019 11.164 8.101 1.00 94.75 199 GLU A N 1
ATOM 1533 C CA . GLU A 1 199 ? 0.690 9.865 7.874 1.00 94.75 199 GLU A CA 1
ATOM 1534 C C . GLU A 1 199 ? 1.597 9.481 9.051 1.00 94.75 199 GLU A C 1
ATOM 1536 O O . GLU A 1 199 ? 1.440 8.415 9.639 1.00 94.75 199 GLU A O 1
ATOM 1541 N N . ALA A 1 200 ? 2.535 10.355 9.429 1.00 92.88 200 ALA A N 1
ATOM 1542 C CA . ALA A 1 200 ? 3.521 10.050 10.465 1.00 92.88 200 ALA A CA 1
ATOM 1543 C C . ALA A 1 200 ? 2.879 9.783 11.841 1.00 92.88 200 ALA A C 1
ATOM 1545 O O . ALA A 1 200 ? 3.359 8.936 12.599 1.00 92.88 200 ALA A O 1
ATOM 1546 N N . ALA A 1 201 ? 1.780 10.476 12.159 1.00 96.31 201 ALA A N 1
ATOM 1547 C CA . ALA A 1 201 ? 1.047 10.274 13.401 1.00 96.31 201 ALA A CA 1
ATOM 1548 C C . ALA A 1 201 ? 0.123 9.042 13.336 1.00 96.31 201 ALA A C 1
ATOM 1550 O O . ALA A 1 201 ? 0.093 8.287 14.308 1.00 96.31 201 ALA A O 1
ATOM 1551 N N . ARG A 1 202 ? -0.541 8.770 12.198 1.00 97.50 202 ARG A N 1
ATOM 1552 C CA . ARG A 1 202 ? -1.259 7.507 11.937 1.00 97.50 202 ARG A CA 1
ATOM 1553 C C . ARG A 1 202 ? -0.327 6.315 12.112 1.00 97.50 202 ARG A C 1
ATOM 1555 O O . ARG A 1 202 ? -0.640 5.405 12.875 1.00 97.50 202 ARG A O 1
ATOM 1562 N N . LYS A 1 203 ? 0.819 6.323 11.425 1.00 93.31 203 LYS A N 1
ATOM 1563 C CA . LYS A 1 203 ? 1.781 5.217 11.462 1.00 93.31 203 LYS A CA 1
ATOM 1564 C C . LYS A 1 203 ? 2.198 4.921 12.897 1.00 93.31 203 LYS A C 1
ATOM 1566 O O . LYS A 1 203 ? 2.067 3.786 13.338 1.00 93.31 203 LYS A O 1
ATOM 1571 N N . LYS A 1 204 ? 2.578 5.957 13.658 1.00 92.56 204 LYS A N 1
ATOM 1572 C CA . LYS A 1 204 ? 2.923 5.837 15.082 1.00 92.56 204 LYS A CA 1
ATOM 1573 C C . LYS A 1 204 ? 1.757 5.358 15.961 1.00 92.56 204 LYS A C 1
ATOM 1575 O O . LYS A 1 204 ? 2.003 4.590 16.884 1.00 92.56 204 LYS A O 1
ATOM 1580 N N . HIS A 1 205 ? 0.523 5.796 15.703 1.00 95.44 205 HIS A N 1
ATOM 1581 C CA . HIS A 1 205 ? -0.669 5.334 16.425 1.00 95.44 205 HIS A CA 1
ATOM 1582 C C . HIS A 1 205 ? -0.848 3.816 16.258 1.00 95.44 205 HIS A C 1
ATOM 1584 O O . HIS A 1 205 ? -0.983 3.111 17.252 1.00 95.44 205 HIS A O 1
ATOM 1590 N N . PHE A 1 206 ? -0.725 3.290 15.035 1.00 94.44 206 PHE A N 1
ATOM 1591 C CA . PHE A 1 206 ? -0.870 1.855 14.760 1.00 94.44 206 PHE A CA 1
ATOM 1592 C C . PHE A 1 206 ? 0.360 0.985 15.089 1.00 94.44 206 PHE A C 1
ATOM 1594 O O . PHE A 1 206 ? 0.273 -0.240 15.013 1.00 94.44 206 PHE A O 1
ATOM 1601 N N . LEU A 1 207 ? 1.479 1.560 15.548 1.00 89.62 207 LEU A N 1
ATOM 1602 C CA . LEU A 1 207 ? 2.531 0.768 16.210 1.00 89.62 207 LEU A CA 1
ATOM 1603 C C . LEU A 1 207 ? 2.070 0.218 17.574 1.00 89.62 207 LEU A C 1
ATOM 1605 O O . LEU A 1 207 ? 2.617 -0.779 18.045 1.00 89.62 207 LEU A O 1
ATOM 1609 N N . VAL A 1 208 ? 1.062 0.839 18.196 1.00 92.88 208 VAL A N 1
ATOM 1610 C CA . VAL A 1 208 ? 0.498 0.437 19.493 1.00 92.88 208 VAL A CA 1
ATOM 1611 C C . VAL A 1 208 ? -0.535 -0.676 19.287 1.00 92.88 208 VAL A C 1
ATOM 1613 O O . VAL A 1 208 ? -1.503 -0.500 18.549 1.00 92.88 208 VAL A O 1
ATOM 1616 N N . GLU A 1 209 ? -0.332 -1.822 19.938 1.00 92.50 209 GLU A N 1
ATOM 1617 C CA . GLU A 1 209 ? -1.155 -3.031 19.776 1.00 92.50 209 GLU A CA 1
ATOM 1618 C C . GLU A 1 209 ? -2.613 -2.800 20.187 1.00 92.50 209 GLU A C 1
ATOM 1620 O O . GLU A 1 209 ? -3.537 -3.154 19.460 1.00 92.50 209 GLU A O 1
ATOM 1625 N N . GLU A 1 210 ? -2.831 -2.107 21.302 1.00 95.38 210 GLU A N 1
ATOM 1626 C CA . GLU A 1 210 ? -4.159 -1.745 21.793 1.00 95.38 210 GLU A CA 1
ATOM 1627 C C . GLU A 1 210 ? -4.925 -0.896 20.765 1.00 95.38 210 GLU A C 1
ATOM 1629 O O . GLU A 1 210 ? -6.125 -1.079 20.577 1.00 95.38 210 GLU A O 1
ATOM 1634 N N . LYS A 1 211 ? -4.226 -0.022 20.027 1.00 97.00 211 LYS A N 1
ATOM 1635 C CA . LYS A 1 211 ? -4.827 0.827 18.984 1.00 97.00 211 LYS A CA 1
ATOM 1636 C C . LYS A 1 211 ? -5.080 0.110 17.668 1.00 97.00 211 LYS A C 1
ATOM 1638 O O . LYS A 1 211 ? -5.997 0.485 16.942 1.00 97.00 211 LYS A O 1
ATOM 1643 N N . ARG A 1 212 ? -4.344 -0.964 17.386 1.00 93.81 212 ARG A N 1
ATOM 1644 C CA . ARG A 1 212 ? -4.716 -1.906 16.326 1.00 93.81 212 ARG A CA 1
ATOM 1645 C C . ARG A 1 212 ? -5.956 -2.711 16.708 1.00 93.81 212 ARG A C 1
ATOM 1647 O O . ARG A 1 212 ? -6.860 -2.828 15.891 1.00 93.81 212 ARG A O 1
ATOM 1654 N N . LYS A 1 213 ? -6.054 -3.164 17.960 1.00 94.81 213 LYS A N 1
ATOM 1655 C CA . LYS A 1 213 ? -7.195 -3.956 18.456 1.00 94.81 213 LYS A CA 1
ATOM 1656 C C . LYS A 1 213 ? -8.495 -3.164 18.581 1.00 94.81 213 LYS A C 1
ATOM 1658 O O . LYS A 1 213 ? -9.563 -3.737 18.390 1.00 94.81 213 LYS A O 1
ATOM 1663 N N . GLU A 1 214 ? -8.412 -1.858 18.835 1.00 96.94 214 GLU A N 1
ATOM 1664 C CA . GLU A 1 214 ? -9.550 -0.926 18.775 1.00 96.94 214 GLU A CA 1
ATOM 1665 C C . GLU A 1 214 ? -10.053 -0.646 17.340 1.00 96.94 214 GLU A C 1
ATOM 1667 O O . GLU A 1 214 ? -11.189 -0.183 17.172 1.00 96.94 214 GLU A O 1
ATOM 1672 N N . TRP A 1 215 ? -9.236 -0.903 16.312 1.00 97.12 215 TRP A N 1
ATOM 1673 C CA . TRP A 1 215 ? -9.547 -0.658 14.901 1.00 97.12 215 TRP A CA 1
ATOM 1674 C C . TRP A 1 215 ? -10.119 -1.899 14.205 1.00 97.12 215 TRP A C 1
ATOM 1676 O O . TRP A 1 215 ? -9.734 -3.034 14.485 1.00 97.12 215 TRP A O 1
ATOM 1686 N N . GLU A 1 216 ? -11.015 -1.664 13.249 1.00 96.56 216 GLU A N 1
ATOM 1687 C CA . GLU A 1 216 ? -11.622 -2.700 12.419 1.00 96.56 216 GLU A CA 1
ATOM 1688 C C . GLU A 1 216 ? -11.589 -2.271 10.949 1.00 96.56 216 GLU A C 1
ATOM 1690 O O . GLU A 1 216 ? -11.949 -1.144 10.597 1.00 96.56 216 GLU A O 1
ATOM 1695 N N . TRP A 1 217 ? -11.151 -3.184 10.088 1.00 94.25 217 TRP A N 1
ATOM 1696 C CA . TRP A 1 217 ? -11.329 -3.104 8.646 1.00 94.25 217 TRP A CA 1
ATOM 1697 C C . TRP A 1 217 ? -12.712 -3.661 8.327 1.00 94.25 217 TRP A C 1
ATOM 1699 O O . TRP A 1 217 ? -12.880 -4.867 8.161 1.00 94.25 217 TRP A O 1
ATOM 1709 N N . GLU A 1 218 ? -13.709 -2.784 8.333 1.00 95.06 218 GLU A N 1
ATOM 1710 C CA . GLU A 1 218 ? -15.118 -3.153 8.257 1.00 95.06 218 GLU A CA 1
ATOM 1711 C C . GLU A 1 218 ? -15.485 -3.891 6.965 1.00 95.06 218 GLU A C 1
ATOM 1713 O O . GLU A 1 218 ? -15.125 -3.469 5.860 1.00 95.06 218 GLU A O 1
ATOM 1718 N N . GLU A 1 219 ? -16.336 -4.909 7.099 1.00 92.88 219 GLU A N 1
ATOM 1719 C CA . GLU A 1 219 ? -17.039 -5.532 5.976 1.00 92.88 219 GLU A CA 1
ATOM 1720 C C . GLU A 1 219 ? -17.704 -4.479 5.074 1.00 92.88 219 GLU A C 1
ATOM 1722 O O . GLU A 1 219 ? -18.374 -3.557 5.553 1.00 92.88 219 GLU A O 1
ATOM 1727 N N . GLY A 1 220 ? -17.519 -4.604 3.760 1.00 90.44 220 GLY A N 1
ATOM 1728 C CA . GLY A 1 220 ? -18.140 -3.739 2.759 1.00 90.44 220 GLY A CA 1
ATOM 1729 C C . GLY A 1 220 ? -17.575 -2.317 2.663 1.00 90.44 220 GLY A C 1
ATOM 1730 O O . GLY A 1 220 ? -17.980 -1.589 1.756 1.00 90.44 220 GLY A O 1
ATOM 1731 N N . ARG A 1 221 ? -16.647 -1.888 3.533 1.00 93.50 221 ARG A N 1
ATOM 1732 C CA . ARG A 1 221 ? -16.013 -0.562 3.421 1.00 93.50 221 ARG A CA 1
ATOM 1733 C C . ARG A 1 221 ? -14.866 -0.578 2.419 1.00 93.50 221 ARG A C 1
ATOM 1735 O O . ARG A 1 221 ? -14.023 -1.470 2.443 1.00 93.50 221 ARG A O 1
ATOM 1742 N N . VAL A 1 222 ? -14.803 0.438 1.559 1.00 94.12 222 VAL A N 1
ATOM 1743 C CA . VAL A 1 222 ? -13.665 0.625 0.651 1.00 94.12 222 VAL A CA 1
ATOM 1744 C C . VAL A 1 222 ? -12.537 1.353 1.377 1.00 94.12 222 VAL A C 1
ATOM 1746 O O . VAL A 1 222 ? -12.704 2.485 1.821 1.00 94.12 222 VAL A O 1
ATOM 1749 N N . TYR A 1 223 ? -11.357 0.747 1.432 1.00 95.50 223 TYR A N 1
ATOM 1750 C CA . TYR A 1 223 ? -10.127 1.377 1.909 1.00 95.50 223 TYR A CA 1
ATOM 1751 C C . TYR A 1 223 ? -9.179 1.600 0.733 1.00 95.50 223 TYR A C 1
ATOM 1753 O O . TYR A 1 223 ? -8.962 0.692 -0.063 1.00 95.50 223 TYR A O 1
ATOM 1761 N N . GLY A 1 224 ? -8.621 2.802 0.604 1.00 96.25 224 GLY A N 1
ATOM 1762 C CA . GLY A 1 224 ? -7.605 3.142 -0.395 1.00 96.25 224 GLY A CA 1
ATOM 1763 C C . GLY A 1 224 ? -6.236 3.295 0.254 1.00 96.25 224 GLY A C 1
ATOM 1764 O O . GLY A 1 224 ? -6.114 3.996 1.257 1.00 96.25 224 GLY A O 1
ATOM 1765 N N . VAL A 1 225 ? -5.205 2.656 -0.293 1.00 95.56 225 VAL A N 1
ATOM 1766 C CA . VAL A 1 225 ? -3.842 2.702 0.248 1.00 95.56 225 VAL A CA 1
ATOM 1767 C C . VAL A 1 225 ? -2.789 2.814 -0.851 1.00 95.56 225 VAL A C 1
ATOM 1769 O O . VAL A 1 225 ? -2.947 2.294 -1.955 1.00 95.56 225 VAL A O 1
ATOM 1772 N N . ASP A 1 226 ? -1.683 3.485 -0.536 1.00 95.62 226 ASP A N 1
ATOM 1773 C CA . ASP A 1 226 ? -0.501 3.542 -1.401 1.00 95.62 226 ASP A CA 1
ATOM 1774 C C . ASP A 1 226 ? 0.761 3.282 -0.576 1.00 95.62 226 ASP A C 1
ATOM 1776 O O . ASP A 1 226 ? 0.866 3.706 0.583 1.00 95.62 226 ASP A O 1
ATOM 1780 N N . PHE A 1 227 ? 1.715 2.582 -1.180 1.00 91.75 227 PHE A N 1
ATOM 1781 C CA . PHE A 1 227 ? 3.012 2.270 -0.598 1.00 91.75 227 PHE A CA 1
ATOM 1782 C C . PHE A 1 227 ? 4.122 2.575 -1.606 1.00 91.75 227 PHE A C 1
ATOM 1784 O O . PHE A 1 227 ? 4.192 1.974 -2.681 1.00 91.75 227 PHE A O 1
ATOM 1791 N N . TYR A 1 228 ? 4.986 3.527 -1.257 1.00 91.31 228 TYR A N 1
ATOM 1792 C CA . TYR A 1 228 ? 5.984 4.116 -2.148 1.00 91.31 228 TYR A CA 1
ATOM 1793 C C . TYR A 1 228 ? 7.209 4.611 -1.376 1.00 91.31 228 TYR A C 1
ATOM 1795 O O . TYR A 1 228 ? 7.155 4.876 -0.175 1.00 91.31 228 TYR A O 1
ATOM 1803 N N . ASN A 1 229 ? 8.346 4.718 -2.064 1.00 83.81 229 ASN A N 1
ATOM 1804 C CA . ASN A 1 229 ? 9.547 5.379 -1.545 1.00 83.81 229 ASN A CA 1
ATOM 1805 C C . ASN A 1 229 ? 10.575 5.655 -2.661 1.00 83.81 229 ASN A C 1
ATOM 1807 O O . ASN A 1 229 ? 10.543 5.024 -3.726 1.00 83.81 229 ASN A O 1
ATOM 1811 N N . PRO A 1 230 ? 11.551 6.551 -2.419 1.00 82.75 230 PRO A N 1
ATOM 1812 C CA . PRO A 1 230 ? 12.597 6.885 -3.386 1.00 82.75 230 PRO A CA 1
ATOM 1813 C C . PRO A 1 230 ? 13.831 5.962 -3.348 1.00 82.75 230 PRO A C 1
ATOM 1815 O O . PRO A 1 230 ? 14.836 6.259 -3.996 1.00 82.75 230 PRO A O 1
ATOM 1818 N N . TYR A 1 231 ? 13.809 4.866 -2.580 1.00 65.06 231 TYR A N 1
ATOM 1819 C CA . TYR A 1 231 ? 15.029 4.128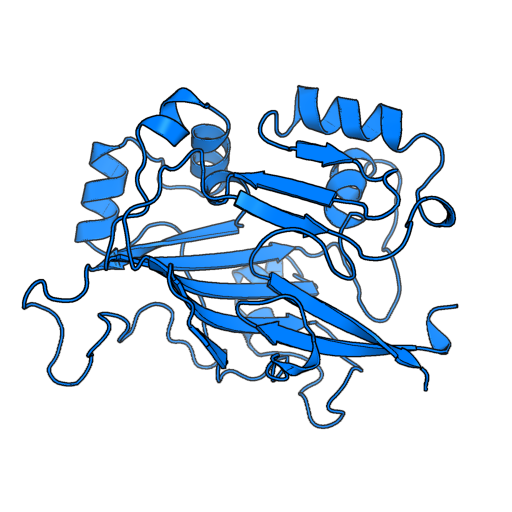 -2.208 1.00 65.06 231 TYR A CA 1
ATOM 1820 C C . TYR A 1 231 ? 15.403 2.961 -3.133 1.00 65.06 231 TYR A C 1
ATOM 1822 O O . TYR A 1 231 ? 16.538 2.482 -3.078 1.00 65.06 231 TYR A O 1
ATOM 1830 N N . LEU A 1 232 ? 14.485 2.510 -3.993 1.00 65.38 232 LEU A N 1
ATOM 1831 C CA . LEU A 1 232 ? 14.623 1.262 -4.749 1.00 65.38 232 LEU A CA 1
ATOM 1832 C C . LEU A 1 232 ? 14.619 1.512 -6.265 1.00 65.38 232 LEU A C 1
ATOM 1834 O O . LEU A 1 232 ? 13.567 1.639 -6.884 1.00 65.38 232 LEU A O 1
ATOM 1838 N N . ASP A 1 233 ? 15.806 1.578 -6.874 1.00 66.50 233 ASP A N 1
ATOM 1839 C CA . ASP A 1 233 ? 15.970 1.690 -8.330 1.00 66.50 233 ASP A CA 1
ATOM 1840 C C . ASP A 1 233 ? 16.040 0.294 -8.973 1.00 66.50 233 ASP A C 1
ATOM 1842 O O . ASP A 1 233 ? 17.060 -0.401 -8.924 1.00 66.50 233 ASP A O 1
ATOM 1846 N N . PHE A 1 234 ? 14.938 -0.092 -9.617 1.00 63.19 234 PHE A N 1
ATOM 1847 C CA . PHE A 1 234 ? 14.726 -1.390 -10.265 1.00 63.19 234 PHE A CA 1
ATOM 1848 C C . PHE A 1 234 ? 15.664 -1.652 -11.461 1.00 63.19 234 PHE A C 1
ATOM 1850 O O . PHE A 1 234 ? 15.725 -2.775 -11.964 1.00 63.19 234 PHE A O 1
ATOM 1857 N N . ASN A 1 235 ? 16.379 -0.632 -11.949 1.00 59.38 235 ASN A N 1
ATOM 1858 C CA . ASN A 1 235 ? 17.149 -0.675 -13.195 1.00 59.38 235 ASN A CA 1
ATOM 1859 C C . ASN A 1 235 ? 18.650 -0.415 -12.984 1.00 59.38 235 ASN A C 1
ATOM 1861 O O . ASN A 1 235 ? 19.455 -0.815 -13.830 1.00 59.38 235 ASN A O 1
ATOM 1865 N N . GLY A 1 236 ? 19.015 0.272 -11.896 1.00 49.91 236 GLY A N 1
ATOM 1866 C CA . GLY A 1 236 ? 20.377 0.716 -11.573 1.00 49.91 236 GLY A CA 1
ATOM 1867 C C . GLY A 1 236 ? 21.011 0.076 -10.331 1.00 49.91 236 GLY A C 1
ATOM 1868 O O . GLY A 1 236 ? 22.218 0.216 -10.143 1.00 49.91 236 GLY A O 1
ATOM 1869 N N . GLY A 1 237 ? 20.243 -0.651 -9.512 1.00 51.06 237 GLY A N 1
ATOM 1870 C CA . GLY A 1 237 ? 20.715 -1.208 -8.238 1.00 51.06 237 GLY A CA 1
ATOM 1871 C C . GLY A 1 237 ? 20.626 -0.216 -7.070 1.00 51.06 237 GLY A C 1
ATOM 1872 O O . GLY A 1 237 ? 20.229 0.936 -7.235 1.00 51.06 237 GLY A O 1
ATOM 1873 N N . LEU A 1 238 ? 20.968 -0.680 -5.862 1.00 45.66 238 LEU A N 1
ATOM 1874 C CA . LEU A 1 238 ? 20.802 0.098 -4.629 1.00 45.66 238 LEU A CA 1
ATOM 1875 C C . LEU A 1 238 ? 21.604 1.411 -4.653 1.00 45.66 238 LEU A C 1
ATOM 1877 O O . LEU A 1 238 ? 22.825 1.403 -4.823 1.00 45.66 238 LEU A O 1
ATOM 1881 N N . ARG A 1 239 ? 20.927 2.536 -4.398 1.00 43.09 239 ARG A N 1
ATOM 1882 C CA . ARG A 1 239 ? 21.577 3.840 -4.218 1.00 43.09 239 ARG A CA 1
ATOM 1883 C C . ARG A 1 239 ? 22.090 3.956 -2.772 1.00 43.09 239 ARG A C 1
ATOM 1885 O O . ARG A 1 239 ? 21.342 3.792 -1.815 1.00 43.09 239 ARG A O 1
ATOM 1892 N N . ALA A 1 240 ? 23.396 4.174 -2.633 1.00 36.59 240 ALA A N 1
ATOM 1893 C CA . ALA A 1 240 ? 24.147 4.205 -1.372 1.00 36.59 240 ALA A CA 1
ATOM 1894 C C . ALA A 1 240 ? 23.858 5.488 -0.529 1.00 36.59 240 ALA A C 1
ATOM 1896 O O . ALA A 1 240 ? 23.301 6.439 -1.064 1.00 36.59 240 ALA A O 1
ATOM 1897 N N . PHE A 1 241 ? 24.224 5.639 0.760 1.00 28.14 241 PHE A N 1
ATOM 1898 C CA . PHE A 1 241 ? 25.205 4.897 1.575 1.00 28.14 241 PHE A CA 1
ATOM 1899 C C . PHE A 1 241 ? 25.007 5.070 3.111 1.00 28.14 241 PHE A C 1
ATOM 1901 O O . PHE A 1 241 ? 24.463 6.065 3.588 1.00 28.14 241 PHE A O 1
ATOM 1908 N N . LEU A 1 242 ? 25.555 4.119 3.877 1.00 27.31 242 LEU A N 1
ATOM 1909 C CA . LEU A 1 242 ? 26.059 4.172 5.270 1.00 27.31 242 LEU A CA 1
ATOM 1910 C C . LEU A 1 242 ? 25.223 4.734 6.447 1.00 27.31 242 LEU A C 1
ATOM 1912 O O . LEU A 1 242 ? 25.042 3.990 7.406 1.00 27.31 242 LEU A O 1
ATOM 1916 N N . PHE A 1 243 ? 24.679 5.958 6.430 1.00 28.39 243 PHE A N 1
ATOM 1917 C CA . PHE A 1 243 ? 23.668 6.344 7.449 1.00 28.39 243 PHE A CA 1
ATOM 1918 C C . PHE A 1 243 ? 22.322 5.658 7.183 1.00 28.39 243 PHE A C 1
ATOM 1920 O O . PHE A 1 243 ? 21.527 5.423 8.089 1.00 28.39 243 PHE A O 1
ATOM 1927 N N . TYR A 1 244 ? 22.114 5.262 5.928 1.00 31.25 244 TYR A N 1
ATOM 1928 C CA . TYR A 1 244 ? 20.923 4.574 5.458 1.00 31.25 244 TYR A CA 1
ATOM 1929 C C . TYR A 1 244 ? 20.757 3.138 5.956 1.00 31.25 244 TYR A C 1
ATOM 1931 O O . TYR A 1 244 ? 19.732 2.549 5.645 1.00 31.25 244 TYR A O 1
ATOM 1939 N N . ALA A 1 245 ? 21.690 2.565 6.729 1.00 29.86 245 ALA A N 1
ATOM 1940 C CA . ALA A 1 245 ? 21.589 1.177 7.189 1.00 29.86 245 ALA A CA 1
ATOM 1941 C C . ALA A 1 245 ? 20.216 0.863 7.818 1.00 29.86 245 ALA A C 1
ATOM 1943 O O . ALA A 1 245 ? 19.591 -0.120 7.433 1.00 29.86 245 ALA A O 1
ATOM 1944 N N . LEU A 1 246 ? 19.699 1.742 8.688 1.00 30.56 246 LEU A N 1
ATOM 1945 C CA . LEU A 1 246 ? 18.415 1.537 9.371 1.00 30.56 246 LEU A CA 1
ATOM 1946 C C . LEU A 1 246 ? 17.199 1.525 8.416 1.00 30.56 246 LEU A C 1
ATOM 1948 O O . LEU A 1 246 ? 16.270 0.750 8.615 1.00 30.56 246 LEU A O 1
ATOM 1952 N N . LEU A 1 247 ? 17.232 2.335 7.351 1.00 33.31 247 LEU A N 1
ATOM 1953 C CA . LEU A 1 247 ? 16.176 2.423 6.328 1.00 33.31 247 LEU A CA 1
ATOM 1954 C C . LEU A 1 247 ? 16.362 1.420 5.178 1.00 33.31 247 LEU A C 1
ATOM 1956 O O . LEU A 1 247 ? 15.389 1.025 4.547 1.00 33.31 247 LEU A O 1
ATOM 1960 N N . VAL A 1 248 ? 17.590 0.968 4.923 1.00 33.84 248 VAL A N 1
ATOM 1961 C CA . VAL A 1 248 ? 17.927 -0.074 3.940 1.00 33.84 248 VAL A CA 1
ATOM 1962 C C . VAL A 1 248 ? 17.598 -1.467 4.471 1.00 33.84 248 VAL A C 1
ATOM 1964 O O . VAL A 1 248 ? 17.289 -2.342 3.679 1.00 33.84 248 VAL A O 1
ATOM 1967 N N . ILE A 1 249 ? 17.568 -1.687 5.786 1.00 35.97 249 ILE A N 1
ATOM 1968 C CA . ILE A 1 249 ? 16.999 -2.921 6.362 1.00 35.97 249 ILE A CA 1
ATOM 1969 C C . ILE A 1 249 ? 15.521 -3.063 6.004 1.00 35.97 249 ILE A C 1
ATOM 1971 O O . ILE A 1 249 ? 15.075 -4.164 5.706 1.00 35.97 249 ILE A O 1
ATOM 1975 N N . ILE A 1 250 ? 14.789 -1.946 5.989 1.00 36.94 250 ILE A N 1
ATOM 1976 C CA . ILE A 1 250 ? 13.422 -1.904 5.478 1.00 36.94 250 ILE A CA 1
ATOM 1977 C C . ILE A 1 250 ? 13.485 -2.067 3.950 1.00 36.94 250 ILE A C 1
ATOM 1979 O O . ILE A 1 250 ? 13.109 -3.109 3.430 1.00 36.94 250 ILE A O 1
ATOM 1983 N N . ALA A 1 251 ? 14.047 -1.104 3.214 1.00 33.69 251 ALA A N 1
ATOM 1984 C CA . ALA A 1 251 ? 13.942 -1.033 1.751 1.00 33.69 251 ALA A CA 1
ATOM 1985 C C . ALA A 1 251 ? 14.665 -2.139 0.944 1.00 33.69 251 ALA A C 1
ATOM 1987 O O . ALA A 1 251 ? 14.340 -2.324 -0.226 1.00 33.69 251 ALA A O 1
ATOM 1988 N N . ALA A 1 252 ? 15.626 -2.876 1.515 1.00 32.16 252 ALA A N 1
ATOM 1989 C CA . ALA A 1 252 ? 16.305 -4.003 0.855 1.00 32.16 252 ALA A CA 1
ATOM 1990 C C . ALA A 1 252 ? 15.734 -5.382 1.231 1.00 32.16 252 ALA A C 1
ATOM 1992 O O . ALA A 1 252 ? 16.186 -6.388 0.688 1.00 32.16 252 ALA A O 1
ATOM 1993 N N . ALA A 1 253 ? 14.716 -5.437 2.095 1.00 30.70 253 ALA A N 1
ATOM 1994 C CA . ALA A 1 253 ? 13.891 -6.626 2.316 1.00 30.70 253 ALA A CA 1
ATOM 1995 C C . ALA A 1 253 ? 12.735 -6.745 1.293 1.00 30.70 253 ALA A C 1
ATOM 1997 O O . ALA A 1 253 ? 11.744 -7.424 1.541 1.00 30.70 253 ALA A O 1
ATOM 1998 N N . TYR A 1 254 ? 12.871 -6.101 0.129 1.00 33.38 254 TYR A N 1
ATOM 1999 C CA . TYR A 1 254 ? 11.900 -6.097 -0.963 1.00 33.38 254 TYR A CA 1
ATOM 2000 C C . TYR A 1 254 ? 12.539 -6.726 -2.213 1.00 33.38 254 TYR A C 1
ATOM 2002 O O . TYR A 1 254 ? 13.325 -6.048 -2.870 1.00 33.38 254 TYR A O 1
ATOM 2010 N N . PHE A 1 255 ? 12.240 -8.004 -2.517 1.00 32.03 255 PHE A N 1
ATOM 2011 C CA . PHE A 1 255 ? 11.946 -8.518 -3.878 1.00 32.03 255 PHE A CA 1
ATOM 2012 C C . PHE A 1 255 ? 11.815 -10.055 -3.986 1.00 32.03 255 PHE A C 1
ATOM 2014 O O . PHE A 1 255 ? 12.823 -10.755 -3.915 1.00 32.03 255 PHE A O 1
ATOM 2021 N N . ILE A 1 256 ? 10.630 -10.506 -4.433 1.00 32.28 256 ILE A N 1
ATOM 2022 C CA . ILE A 1 256 ? 10.306 -11.835 -5.013 1.00 32.28 256 ILE A CA 1
ATOM 2023 C C . ILE A 1 256 ? 9.927 -12.931 -3.991 1.00 32.28 256 ILE A C 1
ATOM 2025 O O . ILE A 1 256 ? 10.784 -13.754 -3.681 1.00 32.28 256 ILE A O 1
ATOM 2029 N N . SER A 1 257 ? 8.634 -12.946 -3.583 1.00 26.50 257 SER A N 1
ATOM 2030 C CA . SER A 1 257 ? 7.630 -14.060 -3.597 1.00 26.50 257 SER A CA 1
ATOM 2031 C C . SER A 1 257 ? 8.145 -15.460 -3.246 1.00 26.50 257 SER A C 1
ATOM 2033 O O . SER A 1 257 ? 9.084 -15.845 -3.927 1.00 26.50 257 SER A O 1
ATOM 2035 N N . TRP A 1 258 ? 7.595 -16.326 -2.359 1.00 36.03 258 TRP A N 1
ATOM 2036 C CA . TRP A 1 258 ? 6.215 -16.516 -1.836 1.00 36.03 258 TRP A CA 1
ATOM 2037 C C . TRP A 1 258 ? 6.206 -17.438 -0.546 1.00 36.03 258 TRP A C 1
ATOM 2039 O O . TRP A 1 258 ? 6.769 -18.524 -0.646 1.00 36.03 258 TRP A O 1
ATOM 2049 N N . SER A 1 259 ? 5.528 -17.175 0.601 1.00 27.39 259 SER A N 1
ATOM 2050 C CA . SER A 1 259 ? 4.695 -18.156 1.387 1.00 27.39 259 SER A CA 1
ATOM 2051 C C . SER A 1 259 ? 3.760 -17.607 2.522 1.00 27.39 259 SER A C 1
ATOM 2053 O O . SER A 1 259 ? 4.161 -17.642 3.687 1.00 27.39 259 SER A O 1
ATOM 2055 N N . GLY A 1 260 ? 2.467 -17.321 2.250 1.00 26.73 260 GLY A N 1
ATOM 2056 C CA . GLY A 1 260 ? 1.406 -17.213 3.290 1.00 26.73 260 GLY A CA 1
ATOM 2057 C C . GLY A 1 260 ? 0.113 -16.429 2.943 1.00 26.73 260 GLY A C 1
ATOM 2058 O O . GLY A 1 260 ? -0.003 -15.283 3.342 1.00 26.73 260 GLY A O 1
ATOM 2059 N N . GLU A 1 261 ? -0.860 -17.054 2.251 1.00 32.41 261 GLU A N 1
ATOM 2060 C CA . GLU A 1 261 ? -2.231 -16.556 1.901 1.00 32.41 261 GLU A CA 1
ATOM 2061 C C . GLU A 1 261 ? -2.399 -15.139 1.247 1.00 32.41 261 GLU A C 1
ATOM 2063 O O . GLU A 1 261 ? -2.536 -14.126 1.918 1.00 32.41 261 GLU A O 1
ATOM 2068 N N . GLY A 1 262 ? -2.498 -15.088 -0.101 1.00 35.03 262 GLY A N 1
ATOM 2069 C CA . GLY A 1 262 ? -2.697 -13.895 -0.960 1.00 35.03 262 GLY A CA 1
ATOM 2070 C C . GLY A 1 262 ? -1.507 -12.925 -1.170 1.00 35.03 262 GLY A C 1
ATOM 2071 O O . GLY A 1 262 ? -0.925 -12.433 -0.214 1.00 35.03 262 GLY A O 1
ATOM 2072 N N . GLY A 1 263 ? -1.176 -12.535 -2.419 1.00 38.69 263 GLY A N 1
ATOM 2073 C CA . GLY A 1 263 ? -0.100 -11.543 -2.632 1.00 38.69 263 GLY A CA 1
ATOM 2074 C C . GLY A 1 263 ? 0.162 -11.013 -4.055 1.00 38.69 263 GLY A C 1
ATOM 2075 O O . GLY A 1 263 ? -0.294 -11.551 -5.066 1.00 38.69 263 GLY A O 1
ATOM 2076 N N . VAL A 1 264 ? 0.958 -9.935 -4.133 1.00 36.62 264 VAL A N 1
ATOM 2077 C CA . VAL A 1 264 ? 1.473 -9.345 -5.388 1.00 36.62 264 VAL A CA 1
ATOM 2078 C C . VAL A 1 264 ? 2.857 -9.919 -5.695 1.00 36.62 264 VAL A C 1
ATOM 2080 O O . VAL A 1 264 ? 3.788 -9.771 -4.909 1.00 36.62 264 VAL A O 1
ATOM 2083 N N . VAL A 1 265 ? 3.017 -10.545 -6.862 1.00 40.09 265 VAL A N 1
ATOM 2084 C CA . VAL A 1 265 ? 4.208 -11.327 -7.218 1.00 40.09 265 VAL A CA 1
ATOM 2085 C C . VAL A 1 265 ? 5.016 -10.694 -8.341 1.00 40.09 265 VAL A C 1
ATOM 2087 O O . VAL A 1 265 ? 4.645 -10.677 -9.520 1.00 40.09 265 VAL A O 1
ATOM 2090 N N . LEU A 1 266 ? 6.187 -10.221 -7.936 1.00 40.00 266 LEU A N 1
ATOM 2091 C CA . LEU A 1 266 ? 7.272 -9.740 -8.776 1.00 40.00 266 LEU A CA 1
ATOM 2092 C C . LEU A 1 266 ? 8.158 -10.946 -9.131 1.00 40.00 266 LEU A C 1
ATOM 2094 O O . LEU A 1 266 ? 8.765 -11.518 -8.236 1.00 40.00 266 LEU A O 1
ATOM 2098 N N . ASP A 1 267 ? 8.220 -11.336 -10.406 1.00 34.44 267 ASP A N 1
ATOM 2099 C CA . ASP A 1 267 ? 8.984 -12.491 -10.919 1.00 34.44 267 ASP A CA 1
ATOM 2100 C C . ASP A 1 267 ? 10.144 -12.023 -11.818 1.00 34.44 267 ASP A C 1
ATOM 2102 O O . ASP A 1 267 ? 10.023 -11.044 -12.556 1.00 34.44 267 ASP A O 1
ATOM 2106 N N . SER A 1 268 ? 11.279 -12.727 -11.794 1.00 32.03 268 SER A N 1
ATOM 2107 C CA . SER A 1 268 ? 12.454 -12.402 -12.612 1.00 32.03 268 SER A CA 1
ATOM 2108 C C . SER A 1 268 ? 12.715 -13.482 -13.664 1.00 32.03 268 SER A C 1
ATOM 2110 O O . SER A 1 268 ? 13.382 -14.491 -13.427 1.00 32.03 268 SER A O 1
ATOM 2112 N N . LYS A 1 269 ? 12.215 -13.251 -14.878 1.00 31.31 269 LYS A N 1
ATOM 2113 C CA . LYS A 1 269 ? 12.415 -14.169 -16.004 1.00 31.31 269 LYS A CA 1
ATOM 2114 C C . LYS A 1 269 ? 13.826 -14.026 -16.561 1.00 31.31 269 LYS A C 1
ATOM 2116 O O . LYS A 1 269 ? 14.370 -12.922 -16.621 1.00 31.31 269 LYS A O 1
ATOM 2121 N N . ARG A 1 270 ? 14.433 -15.141 -16.974 1.00 30.17 270 ARG A N 1
ATOM 2122 C CA . ARG A 1 270 ? 15.686 -15.106 -17.748 1.00 30.17 270 ARG A CA 1
ATOM 2123 C C . ARG A 1 270 ? 15.413 -14.466 -19.112 1.00 30.17 270 ARG A C 1
ATOM 2125 O O . ARG A 1 270 ? 14.331 -14.660 -19.665 1.00 30.17 270 ARG A O 1
ATOM 2132 N N . LYS A 1 271 ? 16.388 -13.709 -19.610 1.00 41.53 271 LYS A N 1
ATOM 2133 C CA . LYS A 1 271 ? 16.432 -13.235 -21.001 1.00 41.53 271 LYS A CA 1
ATOM 2134 C C . LYS A 1 271 ? 16.886 -14.341 -21.951 1.00 41.53 271 LYS A C 1
ATOM 2136 O O . LYS A 1 271 ? 17.617 -15.237 -21.469 1.00 41.53 271 LYS A O 1
#

pLDDT: mean 77.35, std 21.37, range [26.5, 97.94]

Radius of gyration: 18.35 Å; chains: 1; bounding box: 55×38×46 Å